Protein AF-S2SR41-F1 (afdb_monomer_lite)

pLDDT: mean 85.61, std 11.29, range [39.5, 97.81]

InterPro domains:
  IPR018721 Protein of unknown function DUF2252 [PF10009] (1-278)
  IPR018721 Protein of unknown function DUF2252 [PTHR39441] (1-255)

Radius of gyration: 21.05 Å; chains: 1; bounding box: 50×49×56 Å

Secondary structure (DSSP, 8-state):
-PPPHHHHHHHTHHHHHHHHHHS---S-EEEE-S---TTT-EEEE-TTS-EEEE---GGG-EEEETHHHHHHHHHHHHHHHHHTT--HHHHHHHHHHHHHHHHHHHHHHTTS-HHHHHT---BHHHHHHHSTT-TT-HHHHHHHHHHTT-SHHHHHHHHEEEETTEEEEPPBTTTEEPPPHHHHHHHHHHHHHHHHHS-HHHHHHHHTEEEEEEEEE--TTTTTTS-EEEEEEEEGGG-EEEEEEE--PPPGGG--TT-----HHHHHHHHHHHHHT-

Organism: NCBI:txid1256206

Structure (mmCIF, N/CA/C/O backbone):
data_AF-S2SR41-F1
#
_entry.id   AF-S2SR41-F1
#
loop_
_atom_site.group_PDB
_atom_site.id
_atom_site.type_symbol
_atom_site.label_atom_id
_atom_site.label_alt_id
_atom_site.label_comp_id
_atom_site.label_asym_id
_atom_site.label_entity_id
_atom_site.label_seq_id
_atom_site.pdbx_PDB_ins_code
_atom_site.Cartn_x
_atom_site.Cartn_y
_atom_site.Cartn_z
_atom_site.occupancy
_atom_site.B_iso_or_equiv
_atom_site.auth_seq_id
_atom_site.auth_comp_id
_atom_site.auth_asym_id
_atom_site.auth_atom_id
_atom_site.pdbx_PDB_model_num
ATOM 1 N N . MET A 1 1 ? 18.519 -14.107 13.696 1.00 39.50 1 MET A N 1
ATOM 2 C CA . MET A 1 1 ? 17.778 -13.036 14.397 1.00 39.50 1 MET A CA 1
ATOM 3 C C . MET A 1 1 ? 16.335 -13.486 14.491 1.00 39.50 1 MET A C 1
ATOM 5 O O . MET A 1 1 ? 15.792 -13.851 13.458 1.00 39.50 1 MET A O 1
ATOM 9 N N . GLY A 1 2 ? 15.752 -13.550 15.690 1.00 53.22 2 GLY A N 1
ATOM 10 C CA . GLY A 1 2 ? 14.314 -13.805 15.828 1.00 53.22 2 GLY A CA 1
ATOM 11 C C . GLY A 1 2 ? 13.527 -12.594 15.328 1.00 53.22 2 GLY A C 1
ATOM 12 O O . GLY A 1 2 ? 13.957 -11.462 15.551 1.00 53.22 2 GLY A O 1
ATOM 13 N N . ALA A 1 3 ? 12.424 -12.819 14.617 1.00 72.31 3 ALA A N 1
ATOM 14 C CA . ALA A 1 3 ? 11.501 -11.746 14.259 1.00 72.31 3 ALA A CA 1
ATOM 15 C C . ALA A 1 3 ? 10.948 -11.101 15.547 1.00 72.31 3 ALA A C 1
ATOM 17 O O . ALA A 1 3 ? 10.658 -11.814 16.507 1.00 72.31 3 ALA A O 1
ATOM 18 N N . SER A 1 4 ? 10.830 -9.767 15.596 1.00 87.62 4 SER A N 1
ATOM 19 C CA . SER A 1 4 ? 10.157 -9.097 16.721 1.00 87.62 4 SER A CA 1
ATOM 20 C C . SER A 1 4 ? 8.676 -9.485 16.759 1.00 87.62 4 SER A C 1
ATOM 22 O O . SER A 1 4 ? 8.126 -9.909 15.744 1.00 87.62 4 SER A O 1
ATOM 24 N N . GLN A 1 5 ? 8.003 -9.302 17.899 1.00 90.06 5 GLN A N 1
ATOM 25 C CA . GLN A 1 5 ? 6.561 -9.570 18.000 1.00 90.06 5 GLN A CA 1
ATOM 26 C C . GLN A 1 5 ? 5.755 -8.777 16.959 1.00 90.06 5 GLN A C 1
ATOM 28 O O . GLN A 1 5 ? 4.869 -9.335 16.321 1.00 90.06 5 GLN A O 1
ATOM 33 N N . ALA A 1 6 ? 6.118 -7.513 16.709 1.00 88.81 6 ALA A N 1
ATOM 34 C CA . ALA A 1 6 ? 5.496 -6.707 15.659 1.00 88.81 6 ALA A CA 1
ATOM 35 C C . ALA A 1 6 ? 5.755 -7.267 14.245 1.00 88.81 6 ALA A C 1
ATOM 37 O O . ALA A 1 6 ? 4.863 -7.245 13.398 1.00 88.81 6 ALA A O 1
ATOM 38 N N . ALA A 1 7 ? 6.956 -7.796 13.980 1.00 87.94 7 ALA A N 1
ATOM 39 C CA . ALA A 1 7 ? 7.262 -8.440 12.703 1.00 87.94 7 ALA A CA 1
ATOM 40 C C . ALA A 1 7 ? 6.500 -9.764 12.529 1.00 87.94 7 ALA A C 1
ATOM 42 O O . ALA A 1 7 ? 6.015 -10.030 11.432 1.00 87.94 7 ALA A O 1
ATOM 43 N N . PHE A 1 8 ? 6.356 -10.555 13.599 1.00 89.56 8 PHE A N 1
ATOM 44 C CA . PHE A 1 8 ? 5.520 -11.757 13.606 1.00 89.56 8 PHE A CA 1
ATOM 45 C C . PHE A 1 8 ? 4.061 -11.399 13.316 1.00 89.56 8 PHE A C 1
ATOM 47 O O . PHE A 1 8 ? 3.519 -11.876 12.331 1.00 89.56 8 PHE A O 1
ATOM 54 N N . PHE A 1 9 ? 3.478 -10.475 14.083 1.00 90.25 9 PHE A N 1
ATOM 55 C CA . PHE A 1 9 ? 2.107 -9.986 13.908 1.00 90.25 9 PHE A CA 1
ATOM 56 C C . PHE A 1 9 ? 1.796 -9.528 12.475 1.00 90.25 9 PHE A C 1
ATOM 58 O O . PHE A 1 9 ? 0.727 -9.814 11.934 1.00 90.25 9 PHE A O 1
ATOM 65 N N . ARG A 1 10 ? 2.740 -8.824 11.841 1.00 86.56 10 ARG A N 1
ATOM 66 C CA . ARG A 1 10 ? 2.594 -8.382 10.452 1.00 86.56 10 ARG A CA 1
ATOM 67 C C . ARG A 1 10 ? 2.706 -9.537 9.455 1.00 86.56 10 ARG A C 1
ATOM 69 O O . ARG A 1 10 ? 1.987 -9.548 8.462 1.00 86.56 10 ARG A O 1
ATOM 76 N N . GLY A 1 11 ? 3.612 -10.479 9.712 1.00 83.50 11 GLY A N 1
ATOM 77 C CA . GLY A 1 11 ? 3.861 -11.635 8.852 1.00 83.50 11 GLY A CA 1
ATOM 78 C C . GLY A 1 11 ? 2.831 -12.761 8.968 1.00 83.50 11 GLY A C 1
ATOM 79 O O . GLY A 1 11 ? 2.859 -13.647 8.127 1.00 83.50 11 GLY A O 1
ATOM 80 N N . THR A 1 12 ? 1.954 -12.737 9.978 1.00 84.50 12 THR A N 1
ATOM 81 C CA . THR A 1 12 ? 0.949 -13.784 10.247 1.00 84.50 12 THR A CA 1
ATOM 82 C C . THR A 1 12 ? -0.462 -13.209 10.408 1.00 84.50 12 THR A C 1
ATOM 84 O O . THR A 1 12 ? -1.195 -13.513 11.353 1.00 84.50 12 THR A O 1
ATOM 87 N N . ALA A 1 13 ? -0.860 -12.316 9.498 1.00 83.19 13 ALA A N 1
ATOM 88 C CA . ALA A 1 13 ? -2.146 -11.616 9.574 1.00 83.19 13 ALA A CA 1
ATOM 89 C C . ALA A 1 13 ? -3.359 -12.557 9.623 1.00 83.19 13 ALA A C 1
ATOM 91 O O . ALA A 1 13 ? -4.339 -12.270 10.309 1.00 83.19 13 ALA A O 1
ATOM 92 N N . GLU A 1 14 ? -3.264 -13.694 8.942 1.00 83.69 14 GLU A N 1
ATOM 93 C CA . GLU A 1 14 ? -4.252 -14.764 8.916 1.00 83.69 14 GLU A CA 1
ATOM 94 C C . GLU A 1 14 ? -4.537 -15.354 10.306 1.00 83.69 14 GLU A C 1
ATOM 96 O O . GLU A 1 14 ? -5.682 -15.704 10.586 1.00 83.69 14 GLU A O 1
ATOM 101 N N . LEU A 1 15 ? -3.546 -15.391 11.209 1.00 87.88 15 LEU A N 1
ATOM 102 C CA . LEU A 1 15 ? -3.747 -15.867 12.583 1.00 87.88 15 LEU A CA 1
ATOM 103 C C . LEU A 1 15 ? -4.653 -14.916 13.364 1.00 87.88 15 LEU A C 1
ATOM 105 O O . LEU A 1 15 ? -5.625 -15.347 13.979 1.00 87.88 15 LEU A O 1
ATOM 109 N N . MET A 1 16 ? -4.388 -13.609 13.282 1.00 88.94 16 MET A N 1
ATOM 110 C CA . MET A 1 16 ? -5.261 -12.625 13.921 1.00 88.94 16 MET A CA 1
ATOM 111 C C . MET A 1 16 ? -6.652 -12.639 13.286 1.00 88.94 16 MET A C 1
ATOM 113 O O . MET A 1 16 ? -7.646 -12.549 13.997 1.00 88.94 16 MET A O 1
ATOM 117 N N . ALA A 1 17 ? -6.745 -12.756 11.959 1.00 87.31 17 ALA A N 1
ATOM 118 C CA . ALA A 1 17 ? -8.036 -12.842 11.290 1.00 87.31 17 ALA A CA 1
ATOM 119 C C . ALA A 1 17 ? -8.851 -14.045 11.791 1.00 87.31 17 ALA A C 1
ATOM 121 O O . ALA A 1 17 ? -10.045 -13.897 12.048 1.00 87.31 17 ALA A O 1
ATOM 122 N N . TYR A 1 18 ? -8.209 -15.200 11.994 1.00 87.81 18 TYR A N 1
ATOM 123 C CA . TYR A 1 18 ? -8.834 -16.371 12.604 1.00 87.81 18 TYR A CA 1
ATOM 124 C C . TYR A 1 18 ? -9.345 -16.074 14.023 1.00 87.81 18 TYR A C 1
ATOM 126 O O . TYR A 1 18 ? -10.519 -16.310 14.310 1.00 87.81 18 TYR A O 1
ATOM 134 N N . ASP A 1 19 ? -8.518 -15.481 14.888 1.00 90.12 19 ASP A N 1
ATOM 135 C CA . ASP A 1 19 ? -8.920 -15.122 16.257 1.00 90.12 19 ASP A CA 1
ATOM 136 C C . ASP A 1 19 ? -10.100 -14.134 16.270 1.00 90.12 19 ASP A C 1
ATOM 138 O O . ASP A 1 19 ? -11.072 -14.292 17.013 1.00 90.12 19 ASP A O 1
ATOM 142 N N . LEU A 1 20 ? -10.055 -13.125 15.398 1.00 90.62 20 LEU A N 1
ATOM 143 C CA . LEU A 1 20 ? -11.101 -12.114 15.258 1.00 90.62 20 LEU A CA 1
ATOM 144 C C . LEU A 1 20 ? -12.417 -12.696 14.733 1.00 90.62 20 LEU A C 1
ATOM 146 O O . LEU A 1 20 ? -13.490 -12.237 15.131 1.00 90.62 20 LEU A O 1
ATOM 150 N N . GLN A 1 21 ? -12.360 -13.712 13.868 1.00 88.56 21 GLN A N 1
ATOM 151 C CA . GLN A 1 21 ? -13.552 -14.409 13.390 1.00 88.56 21 GLN A CA 1
ATOM 152 C C . GLN A 1 21 ? -14.279 -15.151 14.515 1.00 88.56 21 GLN A C 1
ATOM 154 O O . GLN A 1 21 ? -15.511 -15.203 14.476 1.00 88.56 21 GLN A O 1
ATOM 159 N N . GLN A 1 22 ? -13.546 -15.675 15.502 1.00 88.25 22 GLN A N 1
ATOM 160 C CA . GLN A 1 22 ? -14.100 -16.396 16.656 1.00 88.25 22 GLN A CA 1
ATOM 161 C C . GLN A 1 22 ? -14.548 -15.468 17.796 1.00 88.25 22 GLN A C 1
ATOM 163 O O . GLN A 1 22 ? -15.310 -15.881 18.669 1.00 88.25 22 GLN A O 1
ATOM 168 N N . GLY A 1 23 ? -14.079 -14.219 17.804 1.00 87.56 23 GLY A N 1
ATOM 169 C CA . GLY A 1 23 ? -14.433 -13.231 18.816 1.00 87.56 23 GLY A CA 1
ATOM 170 C C . GLY A 1 23 ? -15.833 -12.629 18.654 1.00 87.56 23 GLY A C 1
ATOM 171 O O . GLY A 1 23 ? -16.514 -12.789 17.637 1.00 87.56 23 GLY A O 1
ATOM 172 N N . GLU A 1 24 ? -16.244 -11.865 19.668 1.00 89.00 24 GLU A N 1
ATOM 173 C CA . GLU A 1 24 ? -17.470 -11.067 19.612 1.00 89.00 24 GLU A CA 1
ATOM 174 C C . GLU A 1 24 ? -17.370 -9.959 18.552 1.00 89.00 24 GLU A C 1
ATOM 176 O O . GLU A 1 24 ? -16.353 -9.256 18.430 1.00 89.00 24 GLU A O 1
ATOM 181 N N . LYS A 1 25 ? -18.461 -9.808 17.797 1.00 90.94 25 LYS A N 1
ATOM 182 C CA . LYS A 1 25 ? -18.626 -8.874 16.680 1.00 90.94 25 LYS A CA 1
ATOM 183 C C . LYS A 1 25 ? -19.994 -8.212 16.794 1.00 90.94 25 LYS A C 1
ATOM 185 O O . LYS A 1 25 ? -20.964 -8.874 17.158 1.00 90.94 25 LYS A O 1
ATOM 190 N N . SER A 1 26 ? -20.093 -6.935 16.436 1.00 92.31 26 SER A N 1
ATOM 191 C CA . SER A 1 26 ? -21.376 -6.216 16.418 1.00 92.31 26 SER A CA 1
ATOM 192 C C . SER A 1 26 ? -22.318 -6.662 15.293 1.00 92.31 26 SER A C 1
ATOM 194 O O . SER A 1 26 ? -23.501 -6.331 15.322 1.00 92.31 26 SER A O 1
ATOM 196 N N . GLY A 1 27 ? -21.800 -7.381 14.290 1.00 92.12 27 GLY A N 1
ATOM 197 C CA . GLY A 1 27 ? -22.530 -7.734 13.070 1.00 92.12 27 GLY A CA 1
ATOM 198 C C . GLY A 1 27 ? -22.585 -6.607 12.031 1.00 92.12 27 GLY A C 1
ATOM 199 O O . GLY A 1 27 ? -23.269 -6.749 11.019 1.00 92.12 27 GLY A O 1
ATOM 200 N N . ILE A 1 28 ? -21.877 -5.496 12.261 1.00 93.69 28 ILE A N 1
ATOM 201 C CA . ILE A 1 28 ? -21.776 -4.386 11.312 1.00 93.69 28 ILE A CA 1
ATOM 202 C C . ILE A 1 28 ? -20.635 -4.673 10.335 1.00 93.69 28 ILE A C 1
ATOM 204 O O . ILE A 1 28 ? -19.460 -4.541 10.678 1.00 93.69 28 ILE A O 1
ATOM 208 N N . ASN A 1 29 ? -20.999 -5.028 9.105 1.00 92.81 29 ASN A N 1
ATOM 209 C CA . ASN A 1 29 ? -20.042 -5.256 8.030 1.00 92.81 29 ASN A CA 1
ATOM 210 C C . ASN A 1 29 ? -19.920 -4.016 7.144 1.00 92.81 29 ASN A C 1
ATOM 212 O O . ASN A 1 29 ? -20.929 -3.459 6.707 1.00 92.81 29 ASN A O 1
ATOM 216 N N . LEU A 1 30 ? -18.684 -3.617 6.863 1.00 92.81 30 LEU A N 1
ATOM 217 C CA . LEU A 1 30 ? -18.319 -2.505 5.989 1.00 92.81 30 LEU A CA 1
ATOM 218 C C . LEU A 1 30 ? -17.180 -2.952 5.065 1.00 92.81 30 LEU A C 1
ATOM 220 O O . LEU A 1 30 ? -16.609 -4.024 5.261 1.00 92.81 30 LEU A O 1
ATOM 224 N N . LEU A 1 31 ? -16.847 -2.132 4.069 1.00 92.25 31 LEU A N 1
ATOM 225 C CA . LEU A 1 31 ? -15.567 -2.271 3.381 1.00 92.25 31 LEU A CA 1
ATOM 226 C C . LEU A 1 31 ? -14.456 -1.884 4.362 1.00 92.25 31 LEU A C 1
ATOM 228 O O . LEU A 1 31 ? -14.426 -0.746 4.830 1.00 92.25 31 LEU A O 1
ATOM 232 N N . ILE A 1 32 ? -13.607 -2.850 4.697 1.00 92.69 32 ILE A N 1
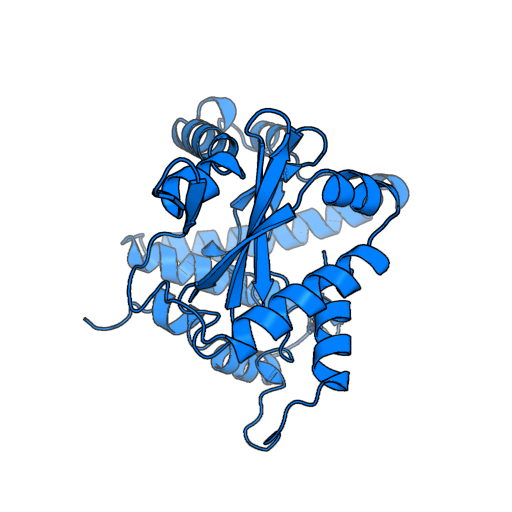ATOM 233 C CA . ILE A 1 32 ? -12.435 -2.685 5.559 1.00 92.69 32 ILE A CA 1
ATOM 234 C C . ILE A 1 32 ? -11.160 -2.770 4.719 1.00 92.69 32 ILE A C 1
ATOM 236 O O . ILE A 1 32 ? -11.184 -3.377 3.649 1.00 92.69 32 ILE A O 1
ATOM 240 N N . ASP A 1 33 ? -10.059 -2.210 5.214 1.00 92.31 33 ASP A N 1
ATOM 241 C CA . ASP A 1 33 ? -8.721 -2.331 4.621 1.00 92.31 33 ASP A CA 1
ATOM 242 C C . ASP A 1 33 ? -8.158 -3.749 4.793 1.00 92.31 33 ASP A C 1
ATOM 244 O O . ASP A 1 33 ? -7.519 -4.281 3.891 1.00 92.31 33 ASP A O 1
ATOM 248 N N . GLY A 1 34 ? -8.437 -4.397 5.927 1.00 89.50 34 GLY A N 1
ATOM 249 C CA . GLY A 1 34 ? -8.014 -5.768 6.208 1.00 89.50 34 GLY A CA 1
ATOM 250 C C . GLY A 1 34 ? -6.565 -5.895 6.691 1.00 89.50 34 GLY A C 1
ATOM 251 O O . GLY A 1 34 ? -6.250 -6.872 7.376 1.00 89.50 34 GLY A O 1
ATOM 252 N N . ASP A 1 35 ? -5.700 -4.905 6.436 1.00 90.50 35 ASP A N 1
ATOM 253 C CA . ASP A 1 35 ? -4.328 -4.832 6.949 1.00 90.50 35 ASP A CA 1
ATOM 254 C C . ASP A 1 35 ? -4.032 -3.512 7.687 1.00 90.50 35 ASP A C 1
ATOM 256 O O . ASP A 1 35 ? -2.895 -3.027 7.717 1.00 90.50 35 ASP A O 1
ATOM 260 N N . ALA A 1 36 ? -5.049 -2.940 8.342 1.00 92.56 36 ALA A N 1
ATOM 261 C CA . ALA A 1 36 ? -4.944 -1.658 9.028 1.00 92.56 36 ALA A CA 1
ATOM 262 C C . ALA A 1 36 ? -4.042 -1.752 10.269 1.00 92.56 36 ALA A C 1
ATOM 264 O O . ALA A 1 36 ? -4.486 -2.015 11.383 1.00 92.56 36 ALA A O 1
ATOM 265 N N . HIS A 1 37 ? -2.744 -1.525 10.091 1.00 91.88 37 HIS A N 1
ATOM 266 C CA . HIS A 1 37 ? -1.753 -1.494 11.162 1.00 91.88 37 HIS A CA 1
ATOM 267 C C . HIS A 1 37 ? -0.916 -0.212 11.093 1.00 91.88 37 HIS A C 1
ATOM 269 O O . HIS A 1 37 ? -0.696 0.333 10.015 1.00 91.88 37 HIS A O 1
ATOM 275 N N . LEU A 1 38 ? -0.351 0.250 12.211 1.00 90.12 38 LEU A N 1
ATOM 276 C CA . LEU A 1 38 ? 0.323 1.552 12.328 1.00 90.12 38 LEU A CA 1
ATOM 277 C C . LEU A 1 38 ? 1.416 1.790 11.267 1.00 90.12 38 LEU A C 1
ATOM 279 O O . LEU A 1 38 ? 1.621 2.916 10.832 1.00 90.12 38 LEU A O 1
ATOM 283 N N . GLN A 1 39 ? 2.110 0.740 10.814 1.00 86.69 39 GLN A N 1
ATOM 284 C CA . GLN A 1 39 ? 3.133 0.844 9.762 1.00 86.69 39 GLN A CA 1
ATOM 285 C C . GLN A 1 39 ? 2.593 0.965 8.319 1.00 86.69 39 GLN A C 1
ATOM 287 O O . GLN A 1 39 ? 3.394 1.241 7.426 1.00 86.69 39 GLN A O 1
ATOM 292 N N . ASN A 1 40 ? 1.290 0.758 8.095 1.00 88.06 40 ASN A N 1
ATOM 293 C CA . ASN A 1 40 ? 0.601 0.963 6.811 1.00 88.06 40 ASN A CA 1
ATOM 294 C C . ASN A 1 40 ? 0.004 2.374 6.717 1.00 88.06 40 ASN A C 1
ATOM 296 O O . ASN A 1 40 ? -0.251 2.861 5.618 1.00 88.06 40 ASN A O 1
ATOM 300 N N . PHE A 1 41 ? -0.127 3.068 7.851 1.00 86.12 41 PHE A N 1
ATOM 301 C CA . PHE A 1 41 ? -0.437 4.489 7.865 1.00 86.12 41 PHE A CA 1
ATOM 302 C C . PHE A 1 41 ? 0.785 5.312 7.465 1.00 86.12 41 PHE A C 1
ATOM 304 O O . PHE A 1 41 ? 1.918 5.073 7.902 1.00 86.12 41 PHE A O 1
ATOM 311 N N . GLY A 1 42 ? 0.559 6.332 6.650 1.00 77.56 42 GLY A N 1
ATOM 312 C CA . GLY A 1 42 ? 1.623 7.219 6.224 1.00 77.56 42 GLY A CA 1
ATOM 313 C C . GLY A 1 42 ? 1.110 8.512 5.629 1.00 77.56 42 GLY A C 1
ATOM 314 O O . GLY A 1 42 ? -0.079 8.800 5.619 1.00 77.56 42 GLY A O 1
ATOM 315 N N . PHE A 1 43 ? 2.063 9.316 5.177 1.00 76.19 43 PHE A N 1
ATOM 316 C CA . PHE A 1 43 ? 1.804 10.624 4.603 1.00 76.19 43 PHE A CA 1
ATOM 317 C C . PHE A 1 43 ? 2.031 10.583 3.094 1.00 76.19 43 PHE A C 1
ATOM 319 O O . PHE A 1 43 ? 3.119 10.184 2.658 1.00 76.19 43 PHE A O 1
ATOM 326 N N . TYR A 1 44 ? 1.051 11.050 2.325 1.00 70.31 44 TYR A N 1
ATOM 327 C CA . TYR A 1 44 ? 1.024 10.954 0.863 1.00 70.31 44 TYR A CA 1
ATOM 328 C C . TYR A 1 44 ? 0.662 12.285 0.231 1.00 70.31 44 TYR A C 1
ATOM 330 O O . TYR A 1 44 ? -0.053 13.081 0.824 1.00 70.31 44 TYR A O 1
ATOM 338 N N . ALA A 1 45 ? 1.177 12.550 -0.965 1.00 66.12 45 ALA A N 1
ATOM 339 C CA . ALA A 1 45 ? 0.748 13.710 -1.731 1.00 66.12 45 ALA A CA 1
ATOM 340 C C . ALA A 1 45 ? -0.489 13.330 -2.554 1.00 66.12 45 ALA A C 1
ATOM 342 O O . ALA A 1 45 ? -0.426 12.381 -3.335 1.00 66.12 45 ALA A O 1
ATOM 343 N N . SER A 1 46 ? -1.581 14.076 -2.403 1.00 67.50 46 SER A N 1
ATOM 344 C CA . SER A 1 46 ? -2.744 13.989 -3.281 1.00 67.50 46 SER A CA 1
ATOM 345 C C . SER A 1 46 ? -2.375 14.431 -4.707 1.00 67.50 46 SER A C 1
ATOM 347 O O . SER A 1 46 ? -1.352 15.107 -4.901 1.00 67.50 46 SER A O 1
ATOM 349 N N . PRO A 1 47 ? -3.196 14.107 -5.722 1.00 59.31 47 PRO A N 1
ATOM 350 C CA . PRO A 1 47 ? -3.030 14.637 -7.079 1.00 59.31 47 PRO A CA 1
ATOM 351 C C . PRO A 1 47 ? -2.959 16.175 -7.129 1.00 59.31 47 PRO A C 1
ATOM 353 O O . PRO A 1 47 ? -2.193 16.743 -7.909 1.00 59.31 47 PRO A O 1
ATOM 356 N N . GLU A 1 48 ? -3.686 16.851 -6.237 1.00 67.00 48 GLU A N 1
ATOM 357 C CA . GLU A 1 48 ? -3.708 18.309 -6.043 1.00 67.00 48 GLU A CA 1
ATOM 358 C C . GLU A 1 48 ? -2.491 18.831 -5.259 1.00 67.00 48 GLU A C 1
ATOM 360 O O . GLU A 1 48 ? -2.351 20.036 -5.058 1.00 67.00 48 GLU A O 1
ATOM 365 N N . ARG A 1 49 ? -1.569 17.937 -4.872 1.00 66.50 49 ARG A N 1
ATOM 366 C CA . ARG A 1 49 ? -0.354 18.186 -4.078 1.00 66.50 49 ARG A CA 1
ATOM 367 C C . ARG A 1 49 ? -0.606 18.556 -2.617 1.00 66.50 49 ARG A C 1
ATOM 369 O O . ARG A 1 49 ? 0.295 19.096 -1.968 1.00 66.50 49 ARG A O 1
ATOM 376 N N . ASN A 1 50 ? -1.769 18.204 -2.076 1.00 71.31 50 ASN A N 1
ATOM 377 C CA . ASN A 1 50 ? -2.024 18.309 -0.642 1.00 71.31 50 ASN A CA 1
ATOM 378 C C . ASN A 1 50 ? -1.398 17.113 0.072 1.00 71.31 50 ASN A C 1
ATOM 380 O O . ASN A 1 50 ? -1.386 16.006 -0.457 1.00 71.31 50 ASN A O 1
ATOM 384 N N . LEU A 1 51 ? -0.838 17.312 1.265 1.00 73.50 51 LEU A N 1
ATOM 385 C CA . LEU A 1 51 ? -0.348 16.185 2.052 1.00 73.50 51 LEU A CA 1
ATOM 386 C C . LEU A 1 51 ? -1.530 15.565 2.802 1.00 73.50 51 LEU A C 1
ATOM 388 O O . LEU A 1 51 ? -2.187 16.263 3.568 1.00 73.50 51 LEU A O 1
ATOM 392 N N . LEU A 1 52 ? -1.775 14.279 2.590 1.00 76.44 52 LEU A N 1
ATOM 393 C CA . LEU A 1 52 ? -2.797 13.461 3.238 1.00 76.44 52 LEU A CA 1
ATOM 394 C C . LEU A 1 52 ? -2.136 12.512 4.239 1.00 76.44 52 LEU A C 1
ATOM 396 O O . LEU A 1 52 ? -0.984 12.119 4.039 1.00 76.44 52 LEU A O 1
ATOM 400 N N . PHE A 1 53 ? -2.843 12.156 5.309 1.00 80.06 53 PHE A N 1
ATOM 401 C CA . PHE A 1 53 ? -2.467 11.050 6.190 1.00 80.06 53 PHE A CA 1
ATOM 402 C C . PHE A 1 53 ? -3.494 9.936 6.040 1.00 80.06 53 PHE A C 1
ATOM 404 O O . PHE A 1 53 ? -4.660 10.143 6.371 1.00 80.06 53 PHE A O 1
ATOM 411 N N . ASP A 1 54 ? -3.064 8.786 5.528 1.00 77.81 54 ASP A N 1
ATOM 412 C CA . ASP A 1 54 ? -3.992 7.714 5.176 1.00 77.81 54 ASP A CA 1
ATOM 413 C C . ASP A 1 54 ? -3.359 6.316 5.243 1.00 77.81 54 ASP A C 1
ATOM 415 O O . ASP A 1 54 ? -2.164 6.162 5.532 1.00 77.81 54 ASP A O 1
ATOM 419 N N . LEU A 1 55 ? -4.183 5.302 4.996 1.00 83.81 55 LEU A N 1
ATOM 420 C CA . LEU A 1 55 ? -3.795 3.952 4.608 1.00 83.81 55 LEU A CA 1
ATOM 421 C C . LEU A 1 55 ? -3.392 3.913 3.134 1.00 83.81 55 LEU A C 1
ATOM 423 O O . LEU A 1 55 ? -3.633 4.841 2.368 1.00 83.81 55 LEU A O 1
ATOM 427 N N . ASN A 1 56 ? -2.696 2.846 2.753 1.00 74.38 56 ASN A N 1
ATOM 428 C CA . ASN A 1 56 ? -1.940 2.835 1.507 1.00 74.38 56 ASN A CA 1
ATOM 429 C C . ASN A 1 56 ? -1.882 1.483 0.801 1.00 74.38 56 ASN A C 1
ATOM 431 O O . ASN A 1 56 ? -1.292 1.393 -0.276 1.00 74.38 56 ASN A O 1
ATOM 435 N N . ASP A 1 57 ? -2.387 0.431 1.440 1.00 82.56 57 ASP A N 1
ATOM 436 C CA . ASP A 1 57 ? -2.204 -0.942 0.993 1.00 82.56 57 ASP A CA 1
ATOM 437 C C . ASP A 1 57 ? -3.512 -1.716 1.133 1.00 82.56 57 ASP A C 1
ATOM 439 O O . ASP A 1 57 ? -3.758 -2.392 2.123 1.00 82.56 57 ASP A O 1
ATOM 443 N N . PHE A 1 58 ? -4.350 -1.598 0.107 1.00 87.38 58 PHE A N 1
ATOM 444 C CA . PHE A 1 58 ? -5.688 -2.189 0.065 1.00 87.38 58 PHE A CA 1
ATOM 445 C C . PHE A 1 58 ? -5.685 -3.621 -0.491 1.00 87.38 58 PHE A C 1
ATOM 447 O O . PHE A 1 58 ? -6.730 -4.137 -0.897 1.00 87.38 58 PHE A O 1
ATOM 454 N N . ASP A 1 59 ? -4.519 -4.278 -0.527 1.00 86.69 59 ASP A N 1
ATOM 455 C CA . ASP A 1 59 ? -4.367 -5.648 -1.028 1.00 86.69 59 ASP A CA 1
ATOM 456 C C . ASP A 1 59 ? -5.304 -6.619 -0.265 1.00 86.69 59 ASP A C 1
ATOM 458 O O . ASP A 1 59 ? -5.851 -7.546 -0.862 1.00 86.69 59 ASP A O 1
ATOM 462 N N . GLU A 1 60 ? -5.618 -6.341 1.008 1.00 88.06 60 GLU A N 1
ATOM 463 C CA . GLU A 1 60 ? -6.494 -7.149 1.879 1.00 88.06 60 GLU A CA 1
ATOM 464 C C . GLU A 1 60 ? -7.950 -6.656 1.985 1.00 88.06 60 GLU A C 1
ATOM 466 O O . GLU A 1 60 ? -8.756 -7.255 2.707 1.00 88.06 60 GLU A O 1
ATOM 471 N N . ALA A 1 61 ? -8.305 -5.587 1.263 1.00 91.56 61 ALA A N 1
ATOM 472 C CA . ALA A 1 61 ? -9.574 -4.895 1.460 1.00 91.56 61 ALA A CA 1
ATOM 473 C C . ALA A 1 61 ? -10.793 -5.765 1.133 1.00 91.56 61 ALA A C 1
ATOM 475 O O . ALA A 1 61 ? -10.884 -6.350 0.058 1.00 91.56 61 ALA A O 1
ATOM 476 N N . GLN A 1 62 ? -11.771 -5.855 2.026 1.00 90.44 62 GLN A N 1
ATOM 477 C CA . GLN A 1 62 ? -12.911 -6.763 1.857 1.00 90.44 62 GLN A CA 1
ATOM 478 C C . GLN A 1 62 ? -14.123 -6.312 2.669 1.00 90.44 62 GLN A C 1
ATOM 480 O O . GLN A 1 62 ? -14.009 -5.476 3.562 1.00 90.44 62 GLN A O 1
ATOM 485 N N . ILE A 1 63 ? -15.297 -6.881 2.386 1.00 91.19 63 ILE A N 1
ATOM 486 C CA . ILE A 1 63 ? -16.469 -6.677 3.242 1.00 91.19 63 ILE A CA 1
ATOM 487 C C . ILE A 1 63 ? -16.330 -7.555 4.484 1.00 91.19 63 ILE A C 1
ATOM 489 O O . ILE A 1 63 ? -16.409 -8.778 4.393 1.00 91.19 63 ILE A O 1
ATOM 493 N N . ASN A 1 64 ? -16.143 -6.938 5.649 1.00 91.81 64 ASN A N 1
ATOM 494 C CA . ASN A 1 64 ? -16.035 -7.650 6.921 1.00 91.81 64 ASN A CA 1
ATOM 495 C C . ASN A 1 64 ? -16.412 -6.736 8.102 1.00 91.81 64 ASN A C 1
ATOM 497 O O . ASN A 1 64 ? -16.774 -5.573 7.920 1.00 91.81 64 ASN A O 1
ATOM 501 N N . SER A 1 65 ? -16.344 -7.271 9.318 1.00 93.69 65 SER A N 1
ATOM 502 C CA . SER A 1 65 ? -16.583 -6.540 10.562 1.00 93.69 65 SER A CA 1
ATOM 503 C C . SER A 1 65 ? -15.592 -5.380 10.675 1.00 93.69 65 SER A C 1
ATOM 505 O O . SER A 1 65 ? -14.380 -5.602 10.681 1.00 93.69 65 SER A O 1
ATOM 507 N N . PHE A 1 66 ? -16.087 -4.149 10.811 1.00 93.44 66 PHE A N 1
ATOM 508 C CA . PHE A 1 66 ? -15.234 -2.955 10.914 1.00 93.44 66 PHE A CA 1
ATOM 509 C C . PHE A 1 66 ? -14.260 -3.017 12.106 1.00 93.44 66 PHE A C 1
ATOM 511 O O . PHE A 1 66 ? -13.193 -2.405 12.096 1.00 93.44 66 PHE A O 1
ATOM 518 N N . GLU A 1 67 ? -14.607 -3.789 13.142 1.00 94.12 67 GLU A N 1
ATOM 519 C CA . GLU A 1 67 ? -13.772 -4.006 14.317 1.00 94.12 67 GLU A CA 1
ATOM 520 C C . GLU A 1 67 ? -12.452 -4.708 13.992 1.00 94.12 67 GLU A C 1
ATOM 522 O O . GLU A 1 67 ? -11.544 -4.650 14.819 1.00 94.12 67 GLU A O 1
ATOM 527 N N . PHE A 1 68 ? -12.328 -5.373 12.836 1.00 93.94 68 PHE A N 1
ATOM 528 C CA . PHE A 1 68 ? -11.088 -6.037 12.434 1.00 93.94 68 PHE A CA 1
ATOM 529 C C . PHE A 1 68 ? -9.972 -5.016 12.238 1.00 93.94 68 PHE A C 1
ATOM 531 O O . PHE A 1 68 ? -8.931 -5.145 12.881 1.00 93.94 68 PHE A O 1
ATOM 538 N N . ASP A 1 69 ? -10.217 -3.965 11.454 1.00 94.19 69 ASP A N 1
ATOM 539 C CA . ASP A 1 69 ? -9.237 -2.900 11.225 1.00 94.19 69 ASP A CA 1
ATOM 540 C C . ASP A 1 69 ? -8.873 -2.181 12.522 1.00 94.19 69 ASP A C 1
ATOM 542 O O . ASP A 1 69 ? -7.700 -1.952 12.805 1.00 94.19 69 ASP A O 1
ATOM 546 N N . ILE A 1 70 ? -9.868 -1.875 13.361 1.00 94.75 70 ILE A N 1
ATOM 547 C CA . ILE A 1 70 ? -9.620 -1.191 14.636 1.00 94.75 70 ILE A CA 1
ATOM 548 C C . ILE A 1 70 ? -8.764 -2.067 15.547 1.00 94.75 70 ILE A C 1
ATOM 550 O O . ILE A 1 70 ? -7.744 -1.610 16.054 1.00 94.75 70 ILE A O 1
ATOM 554 N N . LYS A 1 71 ? -9.154 -3.327 15.769 1.00 95.12 71 LYS A N 1
ATOM 555 C CA . LYS A 1 71 ? -8.404 -4.232 16.649 1.00 95.12 71 LYS A CA 1
ATOM 556 C C . LYS A 1 71 ? -6.994 -4.450 16.104 1.00 95.12 71 LYS A C 1
ATOM 558 O O . LYS A 1 71 ? -6.045 -4.396 16.880 1.00 95.12 71 LYS A O 1
ATOM 563 N N . ARG A 1 72 ? -6.838 -4.614 14.787 1.00 94.31 72 ARG A N 1
ATOM 564 C CA . ARG A 1 72 ? -5.533 -4.754 14.129 1.00 94.31 72 ARG A CA 1
ATOM 565 C C . ARG A 1 72 ? -4.652 -3.521 14.330 1.00 94.31 72 ARG A C 1
ATOM 567 O O . ARG A 1 72 ? -3.490 -3.664 14.725 1.00 94.31 72 ARG A O 1
ATOM 574 N N . LEU A 1 73 ? -5.209 -2.323 14.170 1.00 95.19 73 LEU A N 1
ATOM 575 C CA . LEU A 1 73 ? -4.499 -1.068 14.398 1.00 95.19 73 LEU A CA 1
ATOM 576 C C . LEU A 1 73 ? -4.041 -0.968 15.851 1.00 95.19 73 LEU A C 1
ATOM 578 O O . LEU A 1 73 ? -2.851 -0.796 16.111 1.00 95.19 73 LEU A O 1
ATOM 582 N N . LEU A 1 74 ? -4.961 -1.149 16.793 1.00 96.44 74 LEU A N 1
ATOM 583 C CA . LEU A 1 74 ? -4.697 -1.056 18.226 1.00 96.44 74 LEU A CA 1
ATOM 584 C C . LEU A 1 74 ? -3.653 -2.074 18.703 1.00 96.44 74 LEU A C 1
ATOM 586 O O . LEU A 1 74 ? -2.725 -1.713 19.428 1.00 96.44 74 LEU A O 1
ATOM 590 N N . THR A 1 75 ? -3.736 -3.327 18.245 1.00 95.88 75 THR A N 1
ATOM 591 C CA . THR A 1 75 ? -2.713 -4.341 18.536 1.00 95.88 75 THR A CA 1
ATOM 592 C C . THR A 1 75 ? -1.353 -3.919 17.985 1.00 95.88 75 THR A C 1
ATOM 594 O O . THR A 1 75 ? -0.345 -4.037 18.680 1.00 95.88 75 THR A O 1
ATOM 597 N N . SER A 1 76 ? -1.298 -3.366 16.771 1.00 95.31 76 SER A N 1
ATOM 598 C CA . SER A 1 76 ? -0.033 -2.907 16.192 1.00 95.31 76 SER A CA 1
ATOM 599 C C . SER A 1 76 ? 0.583 -1.724 16.950 1.00 95.31 76 SER A C 1
ATOM 601 O O . SER A 1 76 ? 1.802 -1.693 17.118 1.00 95.31 76 SER A O 1
ATOM 603 N N . VAL A 1 77 ? -0.236 -0.786 17.448 1.00 95.44 77 VAL A N 1
ATOM 604 C CA . VAL A 1 77 ? 0.209 0.334 18.295 1.00 95.44 77 VAL A CA 1
ATOM 605 C C . VAL A 1 77 ? 0.858 -0.208 19.562 1.00 95.44 77 VAL A C 1
ATOM 607 O O . VAL A 1 77 ? 1.977 0.188 19.890 1.00 95.44 77 VAL A O 1
ATOM 610 N N . TYR A 1 78 ? 0.200 -1.164 20.222 1.00 97.00 78 TYR A N 1
ATOM 611 C CA . TYR A 1 78 ? 0.720 -1.794 21.430 1.00 97.00 78 TYR A CA 1
ATOM 612 C C . TYR A 1 78 ? 2.060 -2.494 21.179 1.00 97.00 78 TYR A C 1
ATOM 614 O O . TYR A 1 78 ? 3.049 -2.189 21.839 1.00 97.00 78 TYR A O 1
ATOM 622 N N . LEU A 1 79 ? 2.124 -3.382 20.179 1.00 95.62 79 LEU A N 1
ATOM 623 C CA . LEU A 1 79 ? 3.325 -4.172 19.881 1.00 95.62 79 LEU A CA 1
ATOM 624 C C . LEU A 1 79 ? 4.516 -3.306 19.458 1.00 95.62 79 LEU A C 1
ATOM 626 O O . LEU A 1 79 ? 5.659 -3.591 19.812 1.00 95.62 79 LEU A O 1
ATOM 630 N N . LEU A 1 80 ? 4.271 -2.251 18.679 1.00 94.25 80 LEU A N 1
ATOM 631 C CA . LEU A 1 80 ? 5.330 -1.330 18.271 1.00 94.25 80 LEU A CA 1
ATOM 632 C C . LEU A 1 80 ? 5.782 -0.449 19.432 1.00 94.25 80 LEU A C 1
ATOM 634 O O . LEU A 1 80 ? 6.976 -0.179 19.542 1.00 94.25 80 LEU A O 1
ATOM 638 N N . GLY A 1 81 ? 4.857 -0.021 20.290 1.00 94.44 81 GLY A N 1
ATOM 639 C CA . GLY A 1 81 ? 5.171 0.716 21.507 1.00 94.44 81 GLY A CA 1
ATOM 640 C C . GLY A 1 81 ? 6.016 -0.111 22.477 1.00 94.44 81 GLY A C 1
ATOM 641 O O . GLY A 1 81 ? 7.073 0.341 22.917 1.00 94.44 81 GLY A O 1
ATOM 642 N N . ASP A 1 82 ? 5.619 -1.355 22.729 1.00 94.44 82 ASP A N 1
ATOM 643 C CA . ASP A 1 82 ? 6.380 -2.296 23.554 1.00 94.44 82 ASP A CA 1
ATOM 644 C C . ASP A 1 82 ? 7.785 -2.533 22.977 1.00 94.44 82 ASP A C 1
ATOM 646 O O . ASP A 1 82 ? 8.788 -2.405 23.679 1.00 94.44 82 ASP A O 1
ATOM 650 N N . GLN A 1 83 ? 7.897 -2.711 21.653 1.00 93.94 83 GLN A N 1
ATOM 651 C CA . GLN A 1 83 ? 9.191 -2.839 20.974 1.00 93.94 83 GLN A CA 1
ATOM 652 C C . GLN A 1 83 ? 10.101 -1.602 21.151 1.00 93.94 83 GLN A C 1
ATOM 654 O O . GLN A 1 83 ? 11.325 -1.731 21.075 1.00 93.94 83 GLN A O 1
ATOM 659 N N . GLN A 1 84 ? 9.540 -0.405 21.361 1.00 92.62 84 GLN A N 1
ATOM 660 C CA . GLN A 1 84 ? 10.307 0.811 21.670 1.00 92.62 84 GLN A CA 1
ATOM 661 C C . GLN A 1 84 ? 10.595 0.991 23.173 1.00 92.62 84 GLN A C 1
ATOM 663 O O . GLN A 1 84 ? 11.277 1.947 23.542 1.00 92.62 84 GLN A O 1
ATOM 668 N N . GLY A 1 85 ? 10.114 0.091 24.036 1.00 94.19 85 GLY A N 1
ATOM 669 C CA . GLY A 1 85 ? 10.331 0.130 25.483 1.00 94.19 85 GLY A CA 1
ATOM 670 C C . GLY A 1 85 ? 9.421 1.106 26.232 1.00 94.19 85 GLY A C 1
ATOM 671 O O . GLY A 1 85 ? 9.812 1.613 27.285 1.00 94.19 85 GLY A O 1
ATOM 672 N N . PHE A 1 86 ? 8.238 1.418 25.693 1.00 95.50 86 PHE A N 1
ATOM 673 C CA . PHE A 1 86 ? 7.241 2.206 26.423 1.00 95.50 86 PHE A CA 1
ATOM 674 C C . PHE A 1 86 ? 6.637 1.406 27.590 1.00 95.50 86 PHE A C 1
ATOM 676 O O . PHE A 1 86 ? 6.511 0.188 27.527 1.00 95.50 86 PHE A O 1
ATOM 683 N N . ASP A 1 87 ? 6.259 2.107 28.662 1.00 96.81 87 ASP A N 1
ATOM 684 C CA . ASP A 1 87 ? 5.628 1.496 29.839 1.00 96.81 87 ASP A CA 1
ATOM 685 C C . ASP A 1 87 ? 4.266 0.877 29.491 1.00 96.81 87 ASP A C 1
ATOM 687 O O . ASP A 1 87 ? 3.435 1.524 28.850 1.00 96.81 87 ASP A O 1
ATOM 691 N N . ALA A 1 88 ? 4.023 -0.348 29.961 1.00 96.00 88 ALA A N 1
ATOM 692 C CA . ALA A 1 88 ? 2.818 -1.110 29.638 1.00 96.00 88 ALA A CA 1
ATOM 693 C C . ALA A 1 88 ? 1.520 -0.396 30.055 1.00 96.00 88 ALA A C 1
ATOM 695 O O . ALA A 1 88 ? 0.570 -0.381 29.278 1.00 96.00 88 ALA A O 1
ATOM 696 N N . ASN A 1 89 ? 1.488 0.277 31.215 1.00 97.00 89 ASN A N 1
ATOM 697 C CA . ASN A 1 89 ? 0.280 0.991 31.650 1.00 97.00 89 ASN A CA 1
ATOM 698 C C . ASN A 1 89 ? -0.023 2.178 30.729 1.00 97.00 89 ASN A C 1
ATOM 700 O O . ASN A 1 89 ? -1.183 2.470 30.444 1.00 97.00 89 ASN A O 1
ATOM 704 N N . LYS A 1 90 ? 1.021 2.855 30.232 1.00 96.44 90 LYS A N 1
ATOM 705 C CA . LYS A 1 90 ? 0.860 3.936 29.249 1.00 96.44 90 LYS A CA 1
ATOM 706 C C . LYS A 1 90 ? 0.384 3.412 27.898 1.00 96.44 90 LYS A C 1
ATOM 708 O O . LYS A 1 90 ? -0.371 4.103 27.222 1.00 96.44 90 LYS A O 1
ATOM 713 N N . LEU A 1 91 ? 0.821 2.219 27.496 1.00 97.19 91 LEU A N 1
ATOM 714 C CA . LEU A 1 91 ? 0.337 1.576 26.273 1.00 97.19 91 LEU A CA 1
ATOM 715 C C . LEU A 1 91 ? -1.131 1.160 26.405 1.00 97.19 91 LEU A C 1
ATOM 717 O O . LEU A 1 91 ? -1.903 1.411 25.483 1.00 97.19 91 LEU A O 1
ATOM 721 N N . ASP A 1 92 ? -1.541 0.614 27.551 1.00 96.75 92 ASP A N 1
ATOM 722 C CA . ASP A 1 92 ? -2.948 0.301 27.827 1.00 96.75 92 ASP A CA 1
ATOM 723 C C . ASP A 1 92 ? -3.827 1.560 27.759 1.00 96.75 92 ASP A C 1
ATOM 725 O O . ASP A 1 92 ? -4.875 1.564 27.106 1.00 96.75 92 ASP A O 1
ATOM 729 N N . GLU A 1 93 ? -3.384 2.656 28.386 1.00 97.19 93 GLU A N 1
ATOM 730 C CA . GLU A 1 93 ? -4.072 3.951 28.335 1.00 97.19 93 GLU A CA 1
ATOM 731 C C . GLU A 1 93 ? -4.162 4.495 26.900 1.00 97.19 93 GLU A C 1
ATOM 733 O O . GLU A 1 93 ? -5.221 4.977 26.481 1.00 97.19 93 GLU A O 1
ATOM 738 N N . LEU A 1 94 ? -3.077 4.388 26.127 1.00 95.62 94 LEU A N 1
ATOM 739 C CA . LEU A 1 94 ? -3.026 4.832 24.736 1.00 95.62 94 LEU A CA 1
ATOM 740 C C . LEU A 1 94 ? -4.026 4.064 23.869 1.00 95.62 94 LEU A C 1
ATOM 742 O O . LEU A 1 94 ? -4.847 4.675 23.192 1.00 95.62 94 LEU A O 1
ATOM 746 N N . VAL A 1 95 ? -4.023 2.733 23.941 1.00 96.94 95 VAL A N 1
ATOM 747 C CA . VAL A 1 95 ? -4.907 1.886 23.130 1.00 96.94 95 VAL A CA 1
ATOM 748 C C . VAL A 1 95 ? -6.387 2.129 23.462 1.00 96.94 95 VAL A C 1
ATOM 750 O O . VAL A 1 95 ? -7.233 2.188 22.564 1.00 96.94 95 VAL A O 1
ATOM 753 N N . GLN A 1 96 ? -6.723 2.338 24.739 1.00 96.56 96 GLN A N 1
ATOM 754 C CA . GLN A 1 96 ? -8.079 2.729 25.145 1.00 96.56 96 GLN A CA 1
ATOM 755 C C . GLN A 1 96 ? -8.456 4.128 24.641 1.00 96.56 96 GLN A C 1
ATOM 757 O O . GLN A 1 96 ? -9.603 4.365 24.239 1.00 96.56 96 GLN A O 1
ATOM 762 N N . THR A 1 97 ? -7.501 5.058 24.653 1.00 95.75 97 THR A N 1
ATOM 763 C CA . THR A 1 97 ? -7.685 6.418 24.143 1.00 95.75 97 THR A CA 1
ATOM 764 C C . THR A 1 97 ? -7.946 6.408 22.641 1.00 95.75 97 THR A C 1
ATOM 766 O O . THR A 1 97 ? -8.937 6.999 22.210 1.00 95.75 97 THR A O 1
ATOM 769 N N . ASP A 1 98 ? -7.156 5.668 21.866 1.00 93.62 98 ASP A N 1
ATOM 770 C CA . ASP A 1 98 ? -7.308 5.516 20.416 1.00 93.62 98 ASP A CA 1
ATOM 771 C C . ASP A 1 98 ? -8.690 4.945 20.054 1.00 93.62 98 ASP A C 1
ATOM 773 O O . ASP A 1 98 ? -9.419 5.516 19.235 1.00 93.62 98 ASP A O 1
ATOM 777 N N . ALA A 1 99 ? -9.127 3.884 20.744 1.00 95.31 99 ALA A N 1
ATOM 778 C CA . ALA A 1 99 ? -10.468 3.320 20.572 1.00 95.31 99 ALA A CA 1
ATOM 779 C C . ALA A 1 99 ? -11.580 4.336 20.908 1.00 95.31 99 ALA A C 1
ATOM 781 O O . ALA A 1 99 ? -12.610 4.428 20.227 1.00 95.31 99 ALA A O 1
ATOM 782 N N . SER A 1 100 ? -11.385 5.124 21.969 1.00 95.56 100 SER A N 1
ATOM 783 C CA . SER A 1 100 ? -12.326 6.164 22.391 1.00 95.56 100 SER A CA 1
ATOM 784 C C . SER A 1 100 ? -12.410 7.302 21.374 1.00 95.56 100 SER A C 1
ATOM 786 O O . SER A 1 100 ? -13.516 7.785 21.115 1.00 95.56 100 SER A O 1
ATOM 788 N N . ILE A 1 101 ? -11.280 7.702 20.780 1.00 92.62 101 ILE A N 1
ATOM 789 C CA . ILE A 1 101 ? -11.210 8.700 19.707 1.00 92.62 101 ILE A CA 1
ATOM 790 C C . ILE A 1 101 ? -11.990 8.201 18.498 1.00 92.62 101 ILE A C 1
ATOM 792 O O . ILE A 1 101 ? -12.908 8.896 18.076 1.00 92.62 101 ILE A O 1
ATOM 796 N N . TYR A 1 102 ? -11.731 6.980 18.017 1.00 92.50 102 TYR A N 1
ATOM 797 C CA . TYR A 1 102 ? -12.472 6.404 16.890 1.00 92.50 102 TYR A CA 1
ATOM 798 C C . TYR A 1 102 ? -13.992 6.473 17.113 1.00 92.50 102 TYR A C 1
ATOM 800 O O . TYR A 1 102 ? -14.743 7.001 16.291 1.00 92.50 102 TYR A O 1
ATOM 808 N N . ARG A 1 103 ? -14.457 6.020 18.285 1.00 94.38 103 ARG A N 1
ATOM 809 C CA . ARG A 1 103 ? -15.883 6.042 18.646 1.00 94.38 103 ARG A CA 1
ATOM 810 C C . ARG A 1 103 ? -16.460 7.462 18.708 1.00 94.38 103 ARG A C 1
ATOM 812 O O . ARG A 1 103 ? -17.608 7.668 18.309 1.00 94.38 103 ARG A O 1
ATOM 819 N N . LYS A 1 104 ? -15.721 8.423 19.271 1.00 94.06 104 LYS A N 1
ATOM 820 C CA . LYS A 1 104 ? -16.153 9.829 19.367 1.00 94.06 104 LYS A CA 1
ATOM 821 C C . LYS A 1 104 ? -16.234 10.461 17.980 1.00 94.06 104 LYS A C 1
ATOM 823 O O . LYS A 1 104 ? -17.283 11.000 17.648 1.00 94.06 104 LYS A O 1
ATOM 828 N N . THR A 1 105 ? -15.198 10.289 17.163 1.00 90.56 105 THR A N 1
ATOM 829 C CA . THR A 1 105 ? -15.156 10.765 15.778 1.00 90.56 105 THR A CA 1
ATOM 830 C C . THR A 1 105 ? -16.334 10.223 14.985 1.00 90.56 105 THR A C 1
ATOM 832 O O . THR A 1 105 ? -17.059 11.001 14.376 1.00 90.56 105 THR A O 1
ATOM 835 N N . LEU A 1 106 ? -16.614 8.918 15.067 1.00 91.00 106 LEU A N 1
ATOM 836 C CA . LEU A 1 106 ? -17.768 8.329 14.389 1.00 91.00 106 LEU A CA 1
ATOM 837 C C . LEU A 1 106 ? -19.083 8.989 14.832 1.00 91.00 106 LEU A C 1
ATOM 839 O O . LEU A 1 106 ? -19.890 9.396 14.000 1.00 91.00 106 LEU A O 1
ATOM 843 N N . ARG A 1 107 ? -19.285 9.161 16.145 1.00 93.81 107 ARG A N 1
ATOM 844 C CA . ARG A 1 107 ? -20.471 9.837 16.696 1.00 93.81 107 ARG A CA 1
ATOM 845 C C . ARG A 1 107 ? -20.608 11.279 16.207 1.00 93.81 107 ARG A C 1
ATOM 847 O O . ARG A 1 107 ? -21.729 11.732 15.991 1.00 93.81 107 ARG A O 1
ATOM 854 N N . ASP A 1 108 ? -19.503 11.998 16.068 1.00 91.00 108 ASP A N 1
ATOM 855 C CA . ASP A 1 108 ? -19.508 13.376 15.585 1.00 91.00 108 ASP A CA 1
ATOM 856 C C . ASP A 1 108 ? -19.768 13.443 14.074 1.00 91.00 108 ASP A C 1
ATOM 858 O O . ASP A 1 108 ? -20.569 14.269 13.642 1.00 91.00 108 ASP A O 1
ATOM 862 N N . LEU A 1 109 ? -19.235 12.504 13.285 1.00 90.00 109 LEU A N 1
ATOM 863 C CA . LEU A 1 109 ? -19.535 12.372 11.854 1.00 90.00 109 LEU A CA 1
ATOM 864 C C . LEU A 1 109 ? -21.027 12.120 11.587 1.00 90.00 109 LEU A C 1
ATOM 866 O O . LEU A 1 109 ? -21.577 12.627 10.608 1.00 90.00 109 LEU A O 1
ATOM 870 N N . PHE A 1 110 ? -21.729 11.411 12.475 1.00 91.94 110 PHE A N 1
ATOM 871 C CA . PHE A 1 110 ? -23.186 11.239 12.372 1.00 91.94 110 PHE A CA 1
ATOM 872 C C . PHE A 1 110 ? -23.986 12.543 12.544 1.00 91.94 110 PHE A C 1
ATOM 874 O O . PHE A 1 110 ? -25.163 12.575 12.190 1.00 91.94 110 PHE A O 1
ATOM 881 N N . LYS A 1 111 ? -23.370 13.622 13.043 1.00 94.56 111 LYS A N 1
ATOM 882 C CA . LYS A 1 111 ? -23.989 14.957 13.149 1.00 94.56 111 LYS A CA 1
ATOM 883 C C . LYS A 1 111 ? -23.752 15.826 11.909 1.00 94.56 111 LYS A C 1
ATOM 885 O O . LYS A 1 111 ? -24.353 16.890 11.795 1.00 94.56 111 LYS A O 1
ATOM 890 N N . VAL A 1 112 ? -22.871 15.396 11.007 1.00 92.50 112 VAL A N 1
ATOM 891 C CA . VAL A 1 112 ? -22.479 16.113 9.786 1.00 92.50 112 VAL A CA 1
ATOM 892 C C . VAL A 1 112 ? -23.384 15.695 8.616 1.00 92.50 112 VAL A C 1
ATOM 894 O O . VAL A 1 112 ? -23.906 14.578 8.591 1.00 92.50 112 VAL A O 1
ATOM 897 N N . GLY A 1 113 ? -23.614 16.577 7.641 1.00 93.69 113 GLY A N 1
ATOM 898 C CA . GLY A 1 113 ? -24.369 16.242 6.430 1.00 93.69 113 GLY A CA 1
ATOM 899 C C . GLY A 1 113 ? -23.667 15.165 5.592 1.00 93.69 113 GLY A C 1
ATOM 900 O O . GLY A 1 113 ? -22.446 15.042 5.617 1.00 93.69 113 GLY A O 1
ATOM 901 N N . ALA A 1 114 ? -24.422 14.369 4.827 1.00 90.94 114 ALA A N 1
ATOM 902 C CA . ALA A 1 114 ? -23.833 13.303 4.004 1.00 90.94 114 ALA A CA 1
ATOM 903 C C . ALA A 1 114 ? -22.844 13.836 2.953 1.00 90.94 114 ALA A C 1
ATOM 905 O O . ALA A 1 114 ? -21.813 13.213 2.722 1.00 90.94 114 ALA A O 1
ATOM 906 N N . LEU A 1 115 ? -23.144 14.997 2.362 1.00 90.25 115 LEU A N 1
ATOM 907 C CA . LEU A 1 115 ? -22.279 15.642 1.376 1.00 90.25 115 LEU A CA 1
ATOM 908 C C . LEU A 1 115 ? -20.984 16.161 2.012 1.00 90.25 115 LEU A C 1
ATOM 910 O O . LEU A 1 115 ? -19.905 15.933 1.478 1.00 90.25 115 LEU A O 1
ATOM 914 N N . ASP A 1 116 ? -21.088 16.788 3.183 1.00 88.44 116 ASP A N 1
ATOM 915 C CA . ASP A 1 116 ? -19.925 17.294 3.914 1.00 88.44 116 ASP A CA 1
ATOM 916 C C . ASP A 1 116 ? -19.019 16.148 4.379 1.00 88.44 116 ASP A C 1
ATOM 918 O O . ASP A 1 116 ? -17.802 16.254 4.278 1.00 88.44 116 ASP A O 1
ATOM 922 N N . ARG A 1 117 ? -19.598 15.014 4.809 1.00 86.62 117 ARG A N 1
ATOM 923 C CA . ARG A 1 117 ? -18.826 13.793 5.094 1.00 86.62 117 ARG A CA 1
ATOM 924 C C . ARG A 1 117 ? -18.106 13.258 3.859 1.00 86.62 117 ARG A C 1
ATOM 926 O O . ARG A 1 117 ? -16.982 12.797 3.982 1.00 86.62 117 ARG A O 1
ATOM 933 N N . PHE A 1 118 ? -18.754 13.289 2.693 1.00 82.62 118 PHE A N 1
ATOM 934 C CA . PHE A 1 118 ? -18.176 12.773 1.450 1.00 82.62 118 PHE A CA 1
ATOM 935 C C . PHE A 1 118 ? -16.963 13.591 0.985 1.00 82.62 118 PHE A C 1
ATOM 937 O O . PHE A 1 118 ? -16.007 13.025 0.470 1.00 82.62 118 PHE A O 1
ATOM 944 N N . TYR A 1 119 ? -16.982 14.910 1.191 1.00 78.94 119 TYR A N 1
ATOM 945 C CA . TYR A 1 119 ? -15.867 15.797 0.839 1.00 78.94 119 TYR A CA 1
ATOM 946 C C . TYR A 1 119 ? -14.856 16.017 1.968 1.00 78.94 119 TYR A C 1
ATOM 948 O O . TYR A 1 119 ? -13.901 16.779 1.799 1.00 78.94 119 TYR A O 1
ATOM 956 N N . GLN A 1 120 ? -15.048 15.388 3.127 1.00 74.81 120 GLN A N 1
ATOM 957 C CA . GLN A 1 120 ? -14.124 15.539 4.238 1.00 74.81 120 GLN A CA 1
ATOM 958 C C . GLN A 1 120 ? -12.786 14.876 3.895 1.00 74.81 120 GLN A C 1
ATOM 960 O O . GLN A 1 120 ? -12.709 13.665 3.720 1.00 74.81 120 GLN A O 1
ATOM 965 N N . SER A 1 121 ? -11.727 15.681 3.817 1.00 68.31 121 SER A N 1
ATOM 966 C CA . SER A 1 121 ? -10.378 15.217 3.487 1.00 68.31 121 SER A CA 1
ATOM 967 C C . SER A 1 121 ? -9.497 15.105 4.734 1.00 68.31 121 SER A C 1
ATOM 969 O O . SER A 1 121 ? -9.547 15.959 5.627 1.00 68.31 121 SER A O 1
ATOM 971 N N . THR A 1 122 ? -8.647 14.077 4.769 1.00 68.19 122 THR A N 1
ATOM 972 C CA . THR A 1 122 ? -7.607 13.827 5.784 1.00 68.19 122 THR A CA 1
ATOM 973 C C . THR A 1 122 ? -6.340 14.648 5.523 1.00 68.19 122 THR A C 1
ATOM 975 O O . THR A 1 122 ? -5.216 14.199 5.775 1.00 68.19 122 THR A O 1
ATOM 978 N N . GLU A 1 123 ? -6.495 15.873 5.010 1.00 72.62 123 GLU A N 1
ATOM 979 C CA . GLU A 1 123 ? -5.362 16.772 4.815 1.00 72.62 123 GLU A CA 1
ATOM 980 C C . GLU A 1 123 ? -4.617 16.973 6.131 1.00 72.62 123 GLU A C 1
ATOM 982 O O . GLU A 1 123 ? -5.186 17.319 7.169 1.00 72.62 123 GLU A O 1
ATOM 987 N N . VAL A 1 124 ? -3.303 16.794 6.079 1.00 67.94 124 VAL A N 1
ATOM 988 C CA . VAL A 1 124 ? -2.423 16.876 7.244 1.00 67.94 124 VAL A CA 1
ATOM 989 C C . VAL A 1 124 ? -2.525 18.231 7.922 1.00 67.94 124 VAL A C 1
ATOM 991 O O . VAL A 1 124 ? -2.411 18.306 9.139 1.00 67.94 124 VAL A O 1
ATOM 994 N N . ASN A 1 125 ? -2.791 19.294 7.163 1.00 64.38 125 ASN A N 1
ATOM 995 C CA . ASN A 1 125 ? -2.989 20.624 7.727 1.00 64.38 125 ASN A CA 1
ATOM 996 C C . ASN A 1 125 ? -4.173 20.655 8.706 1.00 64.38 125 ASN A C 1
ATOM 998 O O . ASN A 1 125 ? -4.050 21.254 9.771 1.00 64.38 125 ASN A O 1
ATOM 1002 N N . HIS A 1 126 ? -5.273 19.955 8.407 1.00 68.56 126 HIS A N 1
ATOM 1003 C CA . HIS A 1 126 ? -6.405 19.836 9.328 1.00 68.56 126 HIS A CA 1
ATOM 1004 C C . HIS A 1 126 ? -6.048 18.998 10.562 1.00 68.56 126 HIS A C 1
ATOM 1006 O O . HIS A 1 126 ? -6.431 19.352 11.674 1.00 68.56 126 HIS A O 1
ATOM 1012 N N . LEU A 1 127 ? -5.267 17.924 10.395 1.00 68.12 127 LEU A N 1
ATOM 1013 C CA . LEU A 1 127 ? -4.810 17.092 11.516 1.00 68.12 127 LEU A CA 1
ATOM 1014 C C . LEU A 1 127 ? -3.857 17.843 12.453 1.00 68.12 127 LEU A C 1
ATOM 1016 O O . LEU A 1 127 ? -3.983 17.739 13.670 1.00 68.12 127 LEU A O 1
ATOM 1020 N N . VAL A 1 128 ? -2.925 18.622 11.900 1.00 65.81 128 VAL A N 1
ATOM 1021 C CA . VAL A 1 128 ? -1.990 19.450 12.676 1.00 65.81 128 VAL A CA 1
ATOM 1022 C C . VAL A 1 128 ? -2.746 20.530 13.448 1.00 65.81 128 VAL A C 1
ATOM 1024 O O . VAL A 1 128 ? -2.467 20.727 14.623 1.00 65.81 128 VAL A O 1
ATOM 1027 N N . GLN A 1 129 ? -3.742 21.174 12.835 1.00 65.19 129 GLN A N 1
ATOM 1028 C CA . GLN A 1 129 ? -4.577 22.174 13.514 1.00 65.19 129 GLN A CA 1
ATOM 1029 C C . GLN A 1 129 ? -5.467 21.572 14.613 1.00 65.19 129 GLN A C 1
ATOM 1031 O O . GLN A 1 129 ? -5.819 22.260 15.569 1.00 65.19 129 GLN A O 1
ATOM 1036 N N . ALA A 1 130 ? -5.842 20.296 14.494 1.00 64.75 130 ALA A N 1
ATOM 1037 C CA . ALA A 1 130 ? -6.705 19.617 15.459 1.00 64.75 130 ALA A CA 1
ATOM 1038 C C . ALA A 1 130 ? -5.969 19.134 16.724 1.00 64.75 130 ALA A C 1
ATOM 1040 O O . ALA A 1 130 ? -6.623 18.793 17.711 1.00 64.75 130 ALA A O 1
ATOM 1041 N N . ILE A 1 131 ? -4.632 19.089 16.716 1.00 66.19 131 ILE A N 1
ATOM 1042 C CA . ILE A 1 131 ? -3.819 18.586 17.830 1.00 66.19 131 ILE A CA 1
ATOM 1043 C C . ILE A 1 131 ? -3.086 19.768 18.492 1.00 66.19 131 ILE A C 1
ATOM 1045 O O . ILE A 1 131 ? -2.152 20.313 17.904 1.00 66.19 131 ILE A O 1
ATOM 1049 N N . PRO A 1 132 ? -3.440 20.165 19.728 1.00 62.84 132 PRO A N 1
ATOM 1050 C CA . PRO A 1 132 ? -2.774 21.274 20.414 1.00 62.84 132 PRO A CA 1
ATOM 1051 C C . PRO A 1 132 ? -1.254 21.070 20.524 1.00 62.84 132 PRO A C 1
ATOM 1053 O O . PRO A 1 132 ? -0.797 20.049 21.038 1.00 62.84 132 PRO A O 1
ATOM 1056 N N . GLY A 1 133 ? -0.465 22.039 20.045 1.00 64.50 133 GLY A N 1
ATOM 1057 C CA . GLY A 1 133 ? 1.005 21.982 20.059 1.00 64.50 133 GLY A CA 1
ATOM 1058 C C . GLY A 1 133 ? 1.632 21.122 18.951 1.00 64.50 133 GLY A C 1
ATOM 1059 O O . GLY A 1 133 ? 2.855 20.971 18.906 1.00 64.50 133 GLY A O 1
ATOM 1060 N N . ALA A 1 134 ? 0.832 20.567 18.035 1.00 65.62 134 ALA A N 1
ATOM 1061 C CA . ALA A 1 134 ? 1.336 19.826 16.879 1.00 65.62 134 ALA A CA 1
ATOM 1062 C C . ALA A 1 134 ? 2.063 20.715 15.863 1.00 65.62 134 ALA A C 1
ATOM 1064 O O . ALA A 1 134 ? 2.984 20.249 15.192 1.00 65.62 134 ALA A O 1
ATOM 1065 N N . GLU A 1 135 ? 1.693 21.989 15.771 1.00 63.94 135 GLU A N 1
ATOM 1066 C CA . GLU A 1 135 ? 2.359 22.975 14.914 1.00 63.94 135 GLU A CA 1
ATOM 1067 C C . GLU A 1 135 ? 3.829 23.221 15.299 1.00 63.94 135 GLU A C 1
ATOM 1069 O O . GLU A 1 135 ? 4.678 23.352 14.416 1.00 63.94 135 GLU A O 1
ATOM 1074 N N . ASP A 1 136 ? 4.158 23.125 16.590 1.00 64.38 136 ASP A N 1
ATOM 1075 C CA . ASP A 1 136 ? 5.533 23.210 17.106 1.00 64.38 136 ASP A CA 1
ATOM 1076 C C . ASP A 1 136 ? 6.239 21.842 17.177 1.00 64.38 136 ASP A C 1
ATOM 1078 O O . ASP A 1 136 ? 7.396 21.726 17.600 1.00 64.38 136 ASP A O 1
ATOM 1082 N N . SER A 1 137 ? 5.574 20.767 16.741 1.00 72.25 137 SER A N 1
ATOM 1083 C CA . SER A 1 137 ? 6.141 19.424 16.788 1.00 72.25 137 SER A CA 1
ATOM 1084 C C . SER A 1 137 ? 7.249 19.256 15.746 1.00 72.25 137 SER A C 1
ATOM 1086 O O . SER A 1 137 ? 7.032 19.060 14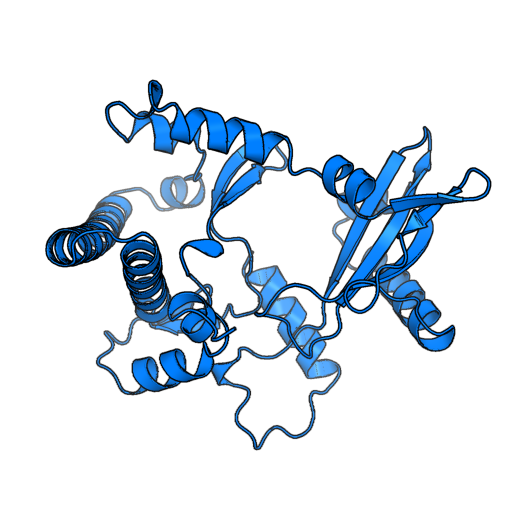.542 1.00 72.25 137 SER A O 1
ATOM 1088 N N . ALA A 1 138 ? 8.491 19.233 16.232 1.00 73.56 138 ALA A N 1
ATOM 1089 C CA . ALA A 1 138 ? 9.665 18.869 15.439 1.00 73.56 138 ALA A CA 1
ATOM 1090 C C . ALA A 1 138 ? 9.519 17.479 14.781 1.00 73.56 138 ALA A C 1
ATOM 1092 O O . ALA A 1 138 ? 10.080 17.229 13.711 1.00 73.56 138 ALA A O 1
ATOM 1093 N N . LEU A 1 139 ? 8.746 16.575 15.393 1.00 70.44 139 LEU A N 1
ATOM 1094 C CA . LEU A 1 139 ? 8.450 15.259 14.833 1.00 70.44 139 LEU A CA 1
ATOM 1095 C C . LEU A 1 139 ? 7.513 15.368 13.627 1.00 70.44 139 LEU A C 1
ATOM 1097 O O . LEU A 1 139 ? 7.861 14.862 12.560 1.00 70.44 139 LEU A O 1
ATOM 1101 N N . LEU A 1 140 ? 6.379 16.065 13.754 1.00 71.19 140 LEU A N 1
ATOM 1102 C CA . LEU A 1 140 ? 5.418 16.220 12.654 1.00 71.19 140 LEU A CA 1
ATOM 1103 C C . LEU A 1 140 ? 6.037 16.959 11.469 1.00 71.19 140 LEU A C 1
ATOM 1105 O O . LEU A 1 140 ? 5.971 16.473 10.341 1.00 71.19 140 LEU A O 1
ATOM 1109 N N . SER A 1 141 ? 6.753 18.058 11.714 1.00 74.25 141 SER A N 1
ATOM 1110 C CA . SER A 1 141 ? 7.460 18.779 10.646 1.00 74.25 141 SER A CA 1
ATOM 1111 C C . SER A 1 141 ? 8.505 17.908 9.930 1.00 74.25 141 SER A C 1
ATOM 1113 O O . SER A 1 141 ? 8.670 17.999 8.709 1.00 74.25 141 SER A O 1
ATOM 1115 N N . LYS A 1 142 ? 9.194 17.010 10.648 1.00 75.50 142 LYS A N 1
ATOM 1116 C CA . LYS A 1 142 ? 10.116 16.028 10.056 1.00 75.50 142 LYS A CA 1
ATOM 1117 C C . LYS A 1 142 ? 9.377 14.981 9.219 1.00 75.50 142 LYS A C 1
ATOM 1119 O O . LYS A 1 142 ? 9.873 14.631 8.146 1.00 75.50 142 LYS A O 1
ATOM 1124 N N . PHE A 1 143 ? 8.221 14.495 9.671 1.00 72.56 143 PHE A N 1
ATOM 1125 C CA . PHE A 1 143 ? 7.397 13.553 8.909 1.00 72.56 143 PHE A CA 1
ATOM 1126 C C . PHE A 1 143 ? 6.862 14.181 7.620 1.00 72.56 143 PHE A C 1
ATOM 1128 O O . PHE A 1 143 ? 7.081 13.611 6.551 1.00 72.56 143 PHE A O 1
ATOM 1135 N N . VAL A 1 144 ? 6.305 15.393 7.695 1.00 73.25 144 VAL A N 1
ATOM 1136 C CA . VAL A 1 144 ? 5.849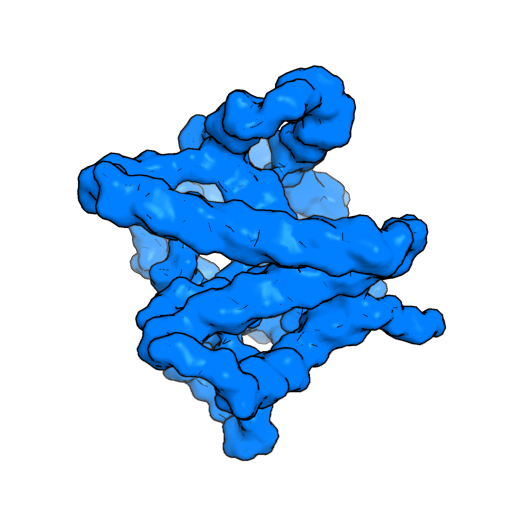 16.186 6.539 1.00 73.25 144 VAL A CA 1
ATOM 1137 C C . VAL A 1 144 ? 6.980 16.365 5.521 1.00 73.25 144 VAL A C 1
ATOM 1139 O O . VAL A 1 144 ? 6.831 16.033 4.346 1.00 73.25 144 VAL A O 1
ATOM 1142 N N . LYS A 1 145 ? 8.170 16.796 5.968 1.00 76.06 145 LYS A N 1
ATOM 1143 C CA . LYS A 1 145 ? 9.356 16.951 5.099 1.00 76.06 145 LYS A CA 1
ATOM 1144 C C . LYS A 1 145 ? 9.851 15.639 4.487 1.00 76.06 145 LYS A C 1
ATOM 1146 O O . LYS A 1 145 ? 10.492 15.658 3.438 1.00 76.06 145 LYS A O 1
ATOM 1151 N N . LYS A 1 146 ? 9.655 14.503 5.161 1.00 73.88 146 LYS A N 1
ATOM 1152 C CA . LYS A 1 146 ? 10.045 13.182 4.645 1.00 73.88 146 LYS A CA 1
ATOM 1153 C C . LYS A 1 146 ? 9.043 12.684 3.607 1.00 73.88 146 LYS A C 1
ATOM 1155 O O . LYS A 1 146 ? 9.459 12.091 2.616 1.00 73.88 146 LYS A O 1
ATOM 1160 N N . ALA A 1 147 ? 7.760 12.939 3.830 1.00 70.00 147 ALA A N 1
ATOM 1161 C CA . ALA A 1 147 ? 6.675 12.547 2.946 1.00 70.00 147 ALA A CA 1
ATOM 1162 C C . ALA A 1 147 ? 6.751 13.258 1.592 1.00 70.00 147 ALA A C 1
ATOM 1164 O O . ALA A 1 147 ? 6.739 12.601 0.559 1.00 70.00 147 ALA A O 1
ATOM 1165 N N . THR A 1 148 ? 6.991 14.573 1.587 1.00 69.56 148 THR A N 1
ATOM 1166 C CA . THR A 1 148 ? 7.153 15.355 0.345 1.00 69.56 148 THR A CA 1
ATOM 1167 C C . THR A 1 148 ? 8.340 14.909 -0.514 1.00 69.56 148 THR A C 1
ATOM 1169 O O . THR A 1 148 ? 8.363 15.156 -1.716 1.00 69.56 148 THR A O 1
ATOM 1172 N N . LYS A 1 149 ? 9.324 14.219 0.077 1.00 72.38 149 LYS A N 1
ATOM 1173 C CA . LYS A 1 149 ? 10.470 13.637 -0.638 1.00 72.38 149 LYS A CA 1
ATOM 1174 C C . LYS A 1 149 ? 10.214 12.226 -1.170 1.00 72.38 149 LYS A C 1
ATOM 1176 O O . LYS A 1 149 ? 11.049 11.728 -1.917 1.00 72.38 149 LYS A O 1
ATOM 1181 N N . ARG A 1 150 ? 9.125 11.559 -0.773 1.00 70.81 150 ARG A N 1
ATOM 1182 C CA . ARG A 1 150 ? 8.736 10.224 -1.256 1.00 70.81 150 ARG A CA 1
ATOM 1183 C C . ARG A 1 150 ? 7.864 10.363 -2.500 1.00 70.81 150 ARG A C 1
ATOM 1185 O O . ARG A 1 150 ? 6.659 10.167 -2.455 1.00 70.81 150 ARG A O 1
ATOM 1192 N N . ASN A 1 151 ? 8.492 10.732 -3.605 1.00 74.31 151 ASN A N 1
ATOM 1193 C CA . ASN A 1 151 ? 7.848 10.861 -4.908 1.00 74.31 151 ASN A CA 1
ATOM 1194 C C . ASN A 1 151 ? 8.485 9.900 -5.929 1.00 74.31 151 ASN A C 1
ATOM 1196 O O . ASN A 1 151 ? 9.446 9.189 -5.618 1.00 74.31 151 ASN A O 1
ATOM 1200 N N . ASN A 1 152 ? 7.969 9.901 -7.157 1.00 80.69 152 ASN A N 1
ATOM 1201 C CA . ASN A 1 152 ? 8.502 9.114 -8.271 1.00 80.69 152 ASN A CA 1
ATOM 1202 C C . ASN A 1 152 ? 10.026 9.297 -8.463 1.00 80.69 152 ASN A C 1
ATOM 1204 O O . ASN A 1 152 ? 10.746 8.310 -8.612 1.00 80.69 152 ASN A O 1
ATOM 1208 N N . ASP A 1 153 ? 10.552 10.520 -8.332 1.00 82.69 153 ASP A N 1
ATOM 1209 C CA . ASP A 1 153 ? 11.996 10.788 -8.458 1.00 82.69 153 ASP A CA 1
ATOM 1210 C C . ASP A 1 153 ? 12.825 10.050 -7.401 1.00 82.69 153 ASP A C 1
ATOM 1212 O O . ASP A 1 153 ? 13.931 9.578 -7.673 1.00 82.69 153 ASP A O 1
ATOM 1216 N N . SER A 1 154 ? 12.292 9.923 -6.183 1.00 82.56 154 SER A N 1
ATOM 1217 C CA . SER A 1 154 ? 12.949 9.176 -5.110 1.00 82.56 154 SER A CA 1
ATOM 1218 C C . SER A 1 154 ? 13.028 7.677 -5.409 1.00 82.56 154 SER A C 1
ATOM 1220 O O . SER A 1 154 ? 14.053 7.054 -5.119 1.00 82.56 154 SER A O 1
ATOM 1222 N N . VAL A 1 155 ? 11.987 7.114 -6.036 1.00 84.19 155 VAL A N 1
ATOM 1223 C CA . VAL A 1 155 ? 11.939 5.714 -6.479 1.00 84.19 155 VAL A CA 1
ATOM 1224 C C . VAL A 1 155 ? 12.955 5.498 -7.595 1.00 84.19 155 VAL A C 1
ATOM 1226 O O . VAL A 1 155 ? 13.788 4.601 -7.481 1.00 84.19 155 VAL A O 1
ATOM 1229 N N . ILE A 1 156 ? 12.961 6.368 -8.608 1.00 88.00 156 ILE A N 1
ATOM 1230 C CA . ILE A 1 156 ? 13.938 6.342 -9.704 1.00 88.00 156 ILE A CA 1
ATOM 1231 C C . ILE A 1 156 ? 15.355 6.374 -9.127 1.00 88.00 156 ILE A C 1
ATOM 1233 O O . ILE A 1 156 ? 16.106 5.415 -9.267 1.00 88.00 156 ILE A O 1
ATOM 1237 N N . LYS A 1 157 ? 15.704 7.406 -8.350 1.00 88.19 157 LYS A N 1
ATOM 1238 C CA . LYS A 1 157 ? 17.052 7.552 -7.777 1.00 88.19 157 LYS A CA 1
ATOM 1239 C C . LYS A 1 157 ? 17.499 6.327 -6.970 1.00 88.19 157 LYS A C 1
ATOM 1241 O O . LYS A 1 157 ? 18.679 5.959 -6.991 1.00 88.19 157 LYS A O 1
ATOM 1246 N N . LYS A 1 158 ? 16.575 5.711 -6.229 1.00 89.81 158 LYS A N 1
ATOM 1247 C CA . LYS A 1 158 ? 16.860 4.529 -5.416 1.00 89.81 158 LYS A CA 1
ATOM 1248 C C . LYS A 1 158 ? 17.120 3.306 -6.296 1.00 89.81 158 LYS A C 1
ATOM 1250 O O . LYS A 1 158 ? 18.181 2.692 -6.167 1.00 89.81 158 LYS A O 1
ATOM 1255 N N . TYR A 1 159 ? 16.196 2.984 -7.193 1.00 92.12 159 TYR A N 1
ATOM 1256 C CA . TYR A 1 159 ? 16.162 1.693 -7.879 1.00 92.12 159 TYR A CA 1
ATOM 1257 C C . TYR A 1 159 ? 16.806 1.686 -9.262 1.00 92.12 159 TYR A C 1
ATOM 1259 O O . TYR A 1 159 ? 17.040 0.604 -9.788 1.00 92.12 159 TYR A O 1
ATOM 1267 N N . THR A 1 160 ? 17.136 2.836 -9.852 1.00 94.69 160 THR A N 1
ATOM 1268 C CA . THR A 1 160 ? 17.713 2.902 -11.199 1.00 94.69 160 THR A CA 1
ATOM 1269 C C . THR A 1 160 ? 19.156 3.401 -11.217 1.00 94.69 160 THR A C 1
ATOM 1271 O O . THR A 1 160 ? 19.658 4.017 -10.273 1.00 94.69 160 THR A O 1
ATOM 1274 N N . THR A 1 161 ? 19.846 3.084 -12.307 1.00 94.38 161 THR A N 1
ATOM 1275 C CA . THR A 1 161 ? 21.187 3.534 -12.678 1.00 94.38 161 THR A CA 1
ATOM 1276 C C . THR A 1 161 ? 21.223 3.831 -14.179 1.00 94.38 161 THR A C 1
ATOM 1278 O O . THR A 1 161 ? 20.357 3.374 -14.927 1.00 94.38 161 THR A O 1
ATOM 1281 N N . THR A 1 162 ? 22.227 4.574 -14.634 1.00 92.25 162 THR A N 1
ATOM 1282 C CA . THR A 1 162 ? 22.435 4.844 -16.062 1.00 92.25 162 THR A CA 1
ATOM 1283 C C . THR A 1 162 ? 23.455 3.861 -16.625 1.00 92.25 162 THR A C 1
ATOM 1285 O O . THR A 1 162 ? 24.568 3.767 -16.112 1.00 92.25 162 THR A O 1
ATOM 1288 N N . ILE A 1 163 ? 23.087 3.145 -17.687 1.00 87.81 163 ILE A N 1
ATOM 1289 C CA . ILE A 1 163 ? 23.959 2.230 -18.435 1.00 87.81 163 ILE A CA 1
ATOM 1290 C C . ILE A 1 163 ? 23.882 2.634 -19.906 1.00 87.81 163 ILE A C 1
ATOM 1292 O O . ILE A 1 163 ? 22.788 2.710 -20.464 1.00 87.81 163 ILE A O 1
ATOM 1296 N N . ASP A 1 164 ? 25.027 2.940 -20.520 1.00 85.31 164 ASP A N 1
ATOM 1297 C CA . ASP A 1 164 ? 25.125 3.376 -21.922 1.00 85.31 164 ASP A CA 1
ATOM 1298 C C . ASP A 1 164 ? 24.169 4.533 -22.265 1.00 85.31 164 ASP A C 1
ATOM 1300 O O . ASP A 1 164 ? 23.462 4.521 -23.272 1.00 85.31 164 ASP A O 1
ATOM 1304 N N . GLY A 1 165 ? 24.082 5.516 -21.363 1.00 82.62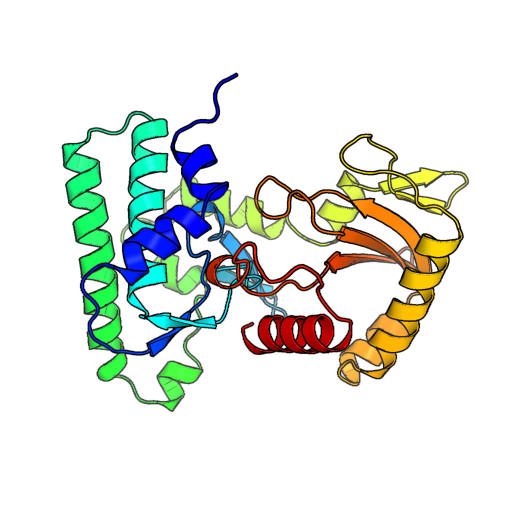 165 GLY A N 1
ATOM 1305 C CA . GLY A 1 165 ? 23.206 6.684 -21.509 1.00 82.62 165 GLY A CA 1
ATOM 1306 C C . GLY A 1 165 ? 21.712 6.414 -21.285 1.00 82.62 165 GLY A C 1
ATOM 1307 O O . GLY A 1 165 ? 20.922 7.351 -21.354 1.00 82.62 165 GLY A O 1
ATOM 1308 N N . ASN A 1 166 ? 21.314 5.176 -20.975 1.00 85.12 166 ASN A N 1
ATOM 1309 C CA . ASN A 1 166 ? 19.923 4.796 -20.744 1.00 85.12 166 ASN A CA 1
ATOM 1310 C C . ASN A 1 166 ? 19.665 4.467 -19.270 1.00 85.12 166 ASN A C 1
ATOM 1312 O O . ASN A 1 166 ? 20.434 3.744 -18.634 1.00 85.12 166 ASN A O 1
ATOM 1316 N N . MET A 1 167 ? 18.552 4.969 -18.735 1.00 92.25 167 MET A N 1
ATOM 1317 C CA . MET A 1 167 ? 18.105 4.642 -17.383 1.00 92.25 167 MET A CA 1
ATOM 1318 C C . MET A 1 167 ? 17.606 3.192 -17.326 1.00 92.25 167 MET A C 1
ATOM 1320 O O . MET A 1 167 ? 16.802 2.778 -18.163 1.00 92.25 167 MET A O 1
ATOM 1324 N N . ARG A 1 168 ? 18.075 2.427 -16.340 1.00 94.88 168 ARG A N 1
ATOM 1325 C CA . ARG A 1 168 ? 17.725 1.016 -16.112 1.00 94.88 168 ARG A CA 1
ATOM 1326 C C . ARG A 1 168 ? 17.630 0.711 -14.627 1.00 94.88 168 ARG A C 1
ATOM 1328 O O . ARG A 1 168 ? 18.285 1.375 -13.829 1.00 94.88 168 ARG A O 1
ATOM 1335 N N . PHE A 1 169 ? 16.864 -0.300 -14.237 1.00 96.44 169 PHE A N 1
ATOM 1336 C CA . PHE A 1 169 ? 16.859 -0.770 -12.853 1.00 96.44 169 PHE A CA 1
ATOM 1337 C C . PHE A 1 169 ? 18.216 -1.370 -12.469 1.00 96.44 169 PHE A C 1
ATOM 1339 O O . PHE A 1 169 ? 18.915 -1.949 -13.305 1.00 96.44 169 PHE A O 1
ATOM 1346 N N . LYS A 1 170 ? 18.600 -1.216 -11.202 1.00 95.12 170 LYS A N 1
ATOM 1347 C CA . LYS A 1 170 ? 19.757 -1.881 -10.597 1.00 95.12 170 LYS A CA 1
ATOM 1348 C C . LYS A 1 170 ? 19.404 -3.340 -10.325 1.00 95.12 170 LYS A C 1
ATOM 1350 O O . LYS A 1 170 ? 18.310 -3.627 -9.849 1.00 95.12 170 LYS A O 1
ATOM 1355 N N . ASP A 1 171 ? 20.340 -4.232 -10.618 1.00 93.75 171 ASP A N 1
ATOM 1356 C CA . ASP A 1 171 ? 20.262 -5.626 -10.186 1.00 93.75 171 ASP A CA 1
ATOM 1357 C C . ASP A 1 171 ? 20.729 -5.700 -8.724 1.00 93.75 171 ASP A C 1
ATOM 1359 O O . ASP A 1 171 ? 21.802 -5.183 -8.406 1.00 93.75 171 ASP A O 1
ATOM 1363 N N . ASP A 1 172 ? 19.902 -6.252 -7.837 1.00 92.81 172 ASP A N 1
ATOM 1364 C CA . ASP A 1 172 ? 20.148 -6.314 -6.389 1.00 92.81 172 ASP A CA 1
ATOM 1365 C C . ASP A 1 172 ? 19.534 -7.593 -5.782 1.00 92.81 172 ASP A C 1
ATOM 1367 O O . ASP A 1 172 ? 18.496 -7.536 -5.106 1.00 92.81 172 ASP A O 1
ATOM 1371 N N . PRO A 1 173 ? 20.110 -8.780 -6.060 1.00 90.25 173 PRO A N 1
ATOM 1372 C CA . PRO A 1 173 ? 19.571 -10.041 -5.565 1.00 90.25 173 PRO A CA 1
ATOM 1373 C C . PRO A 1 173 ? 19.626 -10.143 -4.027 1.00 90.25 173 PRO A C 1
ATOM 1375 O O . PRO A 1 173 ? 20.611 -9.724 -3.419 1.00 90.25 173 PRO A O 1
ATOM 1378 N N . PRO A 1 174 ? 18.617 -10.755 -3.374 1.00 88.00 174 PRO A N 1
ATOM 1379 C CA . PRO A 1 174 ? 17.435 -11.388 -3.972 1.00 88.00 174 PRO A CA 1
ATOM 1380 C C . PRO A 1 174 ? 16.264 -10.416 -4.210 1.00 88.00 174 PRO A C 1
ATOM 1382 O O . PRO A 1 174 ? 15.229 -10.824 -4.727 1.00 88.00 174 PRO A O 1
ATOM 1385 N N . SER A 1 175 ? 16.399 -9.149 -3.814 1.00 87.88 175 SER A N 1
ATOM 1386 C 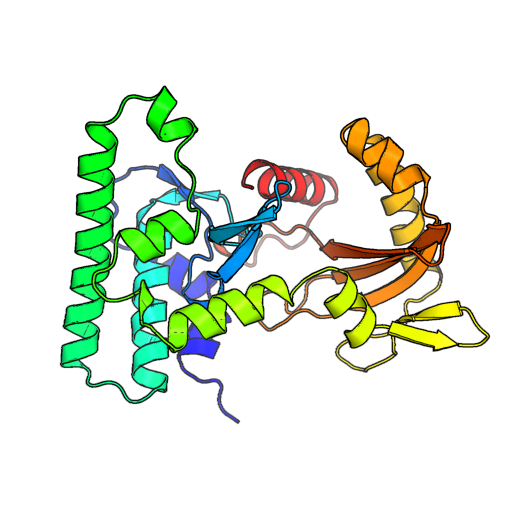CA . SER A 1 175 ? 15.289 -8.190 -3.775 1.00 87.88 175 SER A CA 1
ATOM 1387 C C . SER A 1 175 ? 14.850 -7.734 -5.160 1.00 87.88 175 SER A C 1
ATOM 1389 O O . SER A 1 175 ? 13.657 -7.590 -5.398 1.00 87.88 175 SER A O 1
ATOM 1391 N N . SER A 1 176 ? 15.795 -7.483 -6.067 1.00 93.50 176 SER A N 1
ATOM 1392 C CA . SER A 1 176 ? 15.508 -7.054 -7.438 1.00 93.50 176 SER A CA 1
ATOM 1393 C C . SER A 1 176 ? 16.337 -7.876 -8.404 1.00 93.50 176 SER A C 1
ATOM 1395 O O . SER A 1 176 ? 17.560 -7.832 -8.330 1.00 93.50 176 SER A O 1
ATOM 1397 N N . VAL A 1 177 ? 15.685 -8.631 -9.285 1.00 94.69 177 VAL A N 1
ATOM 1398 C CA . VAL A 1 177 ? 16.368 -9.570 -10.185 1.00 94.69 177 VAL A CA 1
ATOM 1399 C C . VAL A 1 177 ? 15.828 -9.469 -11.602 1.00 94.69 177 VAL A C 1
ATOM 1401 O O . VAL A 1 177 ? 14.657 -9.155 -11.835 1.00 94.69 177 VAL A O 1
ATOM 1404 N N . ARG A 1 178 ? 16.701 -9.726 -12.575 1.00 96.12 178 ARG A N 1
ATOM 1405 C CA . ARG A 1 178 ? 16.329 -9.716 -13.993 1.00 96.12 178 ARG A CA 1
ATOM 1406 C C . ARG A 1 178 ? 15.315 -10.809 -14.318 1.00 96.12 178 ARG A C 1
ATOM 1408 O O . ARG A 1 178 ? 15.370 -11.910 -13.781 1.00 96.12 178 ARG A O 1
ATOM 1415 N N . LEU A 1 179 ? 14.409 -10.475 -15.233 1.00 96.00 179 LEU A N 1
ATOM 1416 C CA . LEU A 1 179 ? 13.401 -11.387 -15.761 1.00 96.00 179 LEU A CA 1
ATOM 1417 C C . LEU A 1 179 ? 13.968 -12.221 -16.907 1.00 96.00 179 LEU A C 1
ATOM 1419 O O . LEU A 1 179 ? 14.804 -11.747 -17.682 1.00 96.00 179 LEU A O 1
ATOM 1423 N N . ASP A 1 180 ? 13.455 -13.438 -17.060 1.00 96.62 180 ASP A N 1
ATOM 1424 C CA . ASP A 1 180 ? 13.585 -14.156 -18.321 1.00 96.62 180 ASP A CA 1
ATOM 1425 C C . ASP A 1 180 ? 12.793 -13.442 -19.438 1.00 96.62 180 ASP A C 1
ATOM 1427 O O . ASP A 1 180 ? 11.925 -12.597 -19.193 1.00 96.62 180 ASP A O 1
ATOM 1431 N N . LYS A 1 181 ? 13.100 -13.779 -20.696 1.00 96.88 181 LYS A N 1
ATOM 1432 C CA . LYS A 1 181 ? 12.493 -13.124 -21.867 1.00 96.88 181 LYS A CA 1
ATOM 1433 C C . LYS A 1 181 ? 10.978 -13.317 -21.946 1.00 96.88 181 LYS A C 1
ATOM 1435 O O . LYS A 1 181 ? 10.286 -12.412 -22.404 1.00 96.88 181 LYS A O 1
ATOM 1440 N N . THR A 1 182 ? 10.478 -14.477 -21.533 1.00 97.62 182 THR A N 1
ATOM 1441 C CA . THR A 1 182 ? 9.056 -14.822 -21.601 1.00 97.62 182 THR A CA 1
ATOM 1442 C C . THR A 1 182 ? 8.269 -13.975 -20.610 1.00 97.62 182 THR A C 1
ATOM 1444 O O . THR A 1 182 ? 7.312 -13.308 -20.999 1.00 97.62 182 THR A O 1
ATOM 1447 N N . THR A 1 183 ? 8.717 -13.925 -19.355 1.00 96.12 183 THR A N 1
ATOM 1448 C CA . THR A 1 183 ? 8.094 -13.121 -18.298 1.00 96.12 183 THR A CA 1
ATOM 1449 C C . THR A 1 183 ? 8.177 -11.630 -18.621 1.00 96.12 183 THR A C 1
ATOM 1451 O O . THR A 1 183 ? 7.184 -10.917 -18.499 1.00 96.12 183 THR A O 1
ATOM 1454 N N . TYR A 1 184 ? 9.327 -11.151 -19.112 1.00 97.31 184 TYR A N 1
ATOM 1455 C CA . TYR A 1 184 ? 9.474 -9.760 -19.549 1.00 97.31 184 TYR A CA 1
ATOM 1456 C C . TYR A 1 184 ? 8.430 -9.385 -20.612 1.00 97.31 184 TYR A C 1
ATOM 1458 O O . TYR A 1 184 ? 7.760 -8.358 -20.485 1.00 97.31 184 TYR A O 1
ATOM 1466 N N . GLN A 1 185 ? 8.268 -10.223 -21.642 1.00 97.81 185 GLN A N 1
ATOM 1467 C CA . GLN A 1 185 ? 7.304 -9.975 -22.714 1.00 97.81 185 GLN A CA 1
ATOM 1468 C C . GLN A 1 185 ? 5.861 -9.996 -22.195 1.00 97.81 185 GLN A C 1
ATOM 1470 O O . GLN A 1 185 ? 5.077 -9.124 -22.560 1.00 97.81 185 GLN A O 1
ATOM 1475 N N . ALA A 1 186 ? 5.525 -10.922 -21.293 1.00 96.25 186 ALA A N 1
ATOM 1476 C CA . ALA A 1 186 ? 4.196 -10.991 -20.691 1.00 96.25 186 ALA A CA 1
ATOM 1477 C C . ALA A 1 186 ? 3.827 -9.703 -19.930 1.00 96.25 186 ALA A C 1
ATOM 1479 O O . ALA A 1 186 ? 2.732 -9.172 -20.117 1.00 96.25 186 ALA A O 1
ATOM 1480 N N . ILE A 1 187 ? 4.748 -9.148 -19.129 1.00 96.56 187 ILE A N 1
ATOM 1481 C CA . ILE A 1 187 ? 4.513 -7.881 -18.412 1.00 96.56 187 ILE A CA 1
ATOM 1482 C C . ILE A 1 187 ? 4.422 -6.698 -19.385 1.00 96.56 187 ILE A C 1
ATOM 1484 O O . ILE A 1 187 ? 3.575 -5.819 -19.214 1.00 96.56 187 ILE A O 1
ATOM 1488 N N . PHE A 1 188 ? 5.249 -6.682 -20.432 1.00 97.00 188 PHE A N 1
ATOM 1489 C CA . PHE A 1 188 ? 5.190 -5.658 -21.477 1.00 97.00 188 PHE A CA 1
ATOM 1490 C C . PHE A 1 188 ? 3.828 -5.648 -22.198 1.00 97.00 188 PHE A C 1
ATOM 1492 O O . PHE A 1 188 ? 3.206 -4.591 -22.376 1.00 97.00 188 PHE A O 1
ATOM 1499 N N . ASP A 1 189 ? 3.336 -6.825 -22.584 1.00 96.00 189 ASP A N 1
ATOM 1500 C CA . ASP A 1 189 ? 2.042 -6.982 -23.247 1.00 96.00 189 ASP A CA 1
ATOM 1501 C C . ASP A 1 189 ? 0.892 -6.631 -22.294 1.00 96.00 189 ASP A C 1
ATOM 1503 O O . ASP A 1 189 ? -0.045 -5.928 -22.685 1.00 96.00 189 ASP A O 1
ATOM 1507 N N . GLY A 1 190 ? 0.999 -7.033 -21.023 1.00 93.69 190 GLY A N 1
ATOM 1508 C CA . GLY A 1 190 ? 0.064 -6.668 -19.960 1.00 93.69 190 GLY A CA 1
ATOM 1509 C C . GLY A 1 190 ? -0.046 -5.154 -19.771 1.00 93.69 190 GLY A C 1
ATOM 1510 O O . GLY A 1 190 ? -1.152 -4.617 -19.757 1.00 93.69 190 GLY A O 1
ATOM 1511 N N . PHE A 1 191 ? 1.076 -4.428 -19.736 1.00 94.62 191 PHE A N 1
ATOM 1512 C CA . PHE A 1 191 ? 1.065 -2.960 -19.681 1.00 94.62 191 PHE A CA 1
ATOM 1513 C C . PHE A 1 191 ? 0.374 -2.337 -20.904 1.00 94.62 191 PHE A C 1
ATOM 1515 O O . PHE A 1 191 ? -0.390 -1.374 -20.785 1.00 94.62 191 PHE A O 1
ATOM 1522 N N . THR A 1 192 ? 0.605 -2.900 -22.092 1.00 92.25 192 THR A N 1
ATOM 1523 C CA . THR A 1 192 ? -0.035 -2.436 -23.331 1.00 92.25 192 THR A CA 1
ATOM 1524 C C . THR A 1 192 ? -1.556 -2.608 -23.283 1.00 92.25 192 THR A C 1
ATOM 1526 O O . THR A 1 192 ? -2.290 -1.756 -23.791 1.00 92.25 192 THR A O 1
ATOM 1529 N N . GLN A 1 193 ? -2.043 -3.681 -22.657 1.00 92.19 193 GLN A N 1
ATOM 1530 C CA . GLN A 1 193 ? -3.470 -3.896 -22.415 1.00 92.19 193 GLN A CA 1
ATOM 1531 C C . GLN A 1 193 ? -4.009 -2.955 -21.331 1.00 92.19 193 GLN A C 1
ATOM 1533 O O . GLN A 1 193 ? -5.022 -2.300 -21.564 1.00 92.19 193 GLN A O 1
ATOM 1538 N N . TYR A 1 194 ? -3.297 -2.809 -20.210 1.00 91.19 194 TYR A N 1
ATOM 1539 C CA . TYR A 1 194 ? -3.667 -1.929 -19.097 1.00 91.19 194 TYR A CA 1
ATOM 1540 C C . TYR A 1 194 ? -3.916 -0.488 -19.548 1.00 91.19 194 TYR A C 1
ATOM 1542 O O . TYR A 1 194 ? -4.930 0.107 -19.190 1.00 91.19 194 TYR A O 1
ATOM 1550 N N . ARG A 1 195 ? -3.055 0.064 -20.413 1.00 92.25 195 ARG A N 1
ATOM 1551 C CA . ARG A 1 195 ? -3.258 1.409 -20.980 1.00 92.25 195 ARG A CA 1
ATOM 1552 C C . ARG A 1 195 ? -4.640 1.579 -21.618 1.00 92.25 195 ARG A C 1
ATOM 1554 O O . ARG A 1 195 ? -5.227 2.648 -21.534 1.00 92.25 195 ARG A O 1
ATOM 1561 N N . LYS A 1 196 ? -5.185 0.537 -22.245 1.00 89.88 196 LYS A N 1
ATOM 1562 C CA . LYS A 1 196 ? -6.499 0.599 -22.906 1.00 89.88 196 LYS A CA 1
ATOM 1563 C C . LYS A 1 196 ? -7.668 0.563 -21.920 1.00 89.88 196 LYS A C 1
ATOM 1565 O O . LYS A 1 196 ? -8.771 0.926 -22.310 1.00 89.88 196 LYS A O 1
ATOM 1570 N N . SER A 1 197 ? -7.440 0.132 -20.679 1.00 89.81 197 SER A N 1
ATOM 1571 C CA . SER A 1 197 ? -8.453 0.093 -19.619 1.00 89.81 197 SER A CA 1
ATOM 1572 C C . SER A 1 197 ? -8.391 1.283 -18.658 1.00 89.81 197 SER A C 1
ATOM 1574 O O . SER A 1 197 ? -9.260 1.403 -17.799 1.00 89.81 197 SER A O 1
ATOM 1576 N N . THR A 1 198 ? -7.383 2.157 -18.756 1.00 91.12 198 THR A N 1
ATOM 1577 C CA . THR A 1 198 ? -7.301 3.351 -17.901 1.00 91.12 198 THR A CA 1
ATOM 1578 C C . THR A 1 198 ? -8.287 4.437 -18.328 1.00 91.12 198 THR A C 1
ATOM 1580 O O . THR A 1 198 ? -8.750 4.470 -19.470 1.00 91.12 198 THR A O 1
ATOM 1583 N N . ARG A 1 199 ? -8.543 5.396 -17.431 1.00 92.69 199 ARG A N 1
ATOM 1584 C CA . ARG A 1 199 ? -9.255 6.635 -17.771 1.00 92.69 199 ARG A CA 1
ATOM 1585 C C . ARG A 1 199 ? -8.572 7.377 -18.941 1.00 92.69 199 ARG A C 1
ATOM 1587 O O . ARG A 1 199 ? -7.350 7.275 -19.081 1.00 92.69 199 ARG A O 1
ATOM 1594 N N . PRO A 1 200 ? -9.314 8.153 -19.756 1.00 94.69 200 PRO A N 1
ATOM 1595 C CA . PRO A 1 200 ? -8.752 8.832 -20.928 1.00 94.69 200 PRO A CA 1
ATOM 1596 C C . PRO A 1 200 ? -7.579 9.776 -20.631 1.00 94.69 200 PRO A C 1
ATOM 1598 O O . PRO A 1 200 ? -6.618 9.815 -21.394 1.00 94.69 200 PRO A O 1
ATOM 1601 N N . ASP A 1 201 ? -7.626 10.508 -19.518 1.00 93.19 201 ASP A N 1
ATOM 1602 C CA . ASP A 1 201 ? -6.554 11.404 -19.072 1.00 93.19 201 ASP A CA 1
ATOM 1603 C C . ASP A 1 201 ? -5.262 10.642 -18.741 1.00 93.19 201 ASP A C 1
ATOM 1605 O O . ASP A 1 201 ? -4.176 11.028 -19.178 1.00 93.19 201 ASP A O 1
ATOM 1609 N N . ILE A 1 202 ? -5.385 9.505 -18.055 1.00 93.75 202 ILE A N 1
ATOM 1610 C CA . ILE A 1 202 ? -4.257 8.614 -17.754 1.00 93.75 202 ILE A CA 1
ATOM 1611 C C . ILE A 1 202 ? -3.710 7.955 -19.026 1.00 93.75 202 ILE A C 1
ATOM 1613 O O . ILE A 1 202 ? -2.495 7.837 -19.180 1.00 93.75 202 ILE A O 1
ATOM 1617 N N . LEU A 1 203 ? -4.574 7.568 -19.969 1.00 94.88 203 LEU A N 1
ATOM 1618 C CA . LEU A 1 203 ? -4.147 7.011 -21.255 1.00 94.88 203 LEU A CA 1
ATOM 1619 C C . LEU A 1 203 ? -3.293 8.013 -22.045 1.00 94.88 203 LEU A C 1
ATOM 1621 O O . LEU A 1 203 ? -2.254 7.624 -22.583 1.00 94.88 203 LEU A O 1
ATOM 1625 N N . VAL A 1 204 ? -3.705 9.285 -22.100 1.00 94.94 204 VAL A N 1
ATOM 1626 C CA . VAL A 1 204 ? -2.925 10.349 -22.752 1.00 94.94 204 VAL A CA 1
ATOM 1627 C C . VAL A 1 204 ? -1.566 10.495 -22.074 1.00 94.94 204 VAL A C 1
ATOM 1629 O O . VAL A 1 204 ? -0.555 10.399 -22.766 1.00 94.94 204 VAL A O 1
ATOM 1632 N N . LEU A 1 205 ? -1.519 10.601 -20.741 1.00 94.00 205 LEU A N 1
ATOM 1633 C CA . LEU A 1 205 ? -0.259 10.671 -19.994 1.00 94.00 205 LEU A CA 1
ATOM 1634 C C . LEU A 1 205 ? 0.660 9.482 -20.313 1.00 94.00 205 LEU A C 1
ATOM 1636 O O . LEU A 1 205 ? 1.801 9.669 -20.721 1.00 94.00 205 LEU A O 1
ATOM 1640 N N . LEU A 1 206 ? 0.163 8.247 -20.189 1.00 95.56 206 LEU A N 1
ATOM 1641 C CA . LEU A 1 206 ? 0.952 7.037 -20.449 1.00 95.56 206 LEU A CA 1
ATOM 1642 C C . LEU A 1 206 ? 1.361 6.889 -21.923 1.00 95.56 206 LEU A C 1
ATOM 1644 O O . LEU A 1 206 ? 2.271 6.118 -22.224 1.00 95.56 206 LEU A O 1
ATOM 1648 N N . SER A 1 207 ? 0.711 7.601 -22.851 1.00 94.12 207 SER A N 1
ATOM 1649 C CA . SER A 1 207 ? 1.088 7.606 -24.268 1.00 94.12 207 SER A CA 1
ATOM 1650 C C . SER A 1 207 ? 2.354 8.399 -24.575 1.00 94.12 207 SER A C 1
ATOM 1652 O O . SER A 1 207 ? 3.000 8.124 -25.585 1.00 94.12 207 SER A O 1
ATOM 1654 N N . GLU A 1 208 ? 2.753 9.302 -23.680 1.00 95.19 208 GLU A N 1
ATOM 1655 C CA . GLU A 1 208 ? 3.985 10.086 -23.803 1.00 95.19 208 GLU A CA 1
ATOM 1656 C C . GLU A 1 208 ? 5.236 9.312 -23.356 1.00 95.19 208 GLU A C 1
ATOM 1658 O O . GLU A 1 208 ? 6.365 9.777 -23.539 1.00 95.19 208 GLU A O 1
ATOM 1663 N N . TYR A 1 209 ? 5.050 8.112 -22.797 1.00 95.69 209 TYR A N 1
ATOM 1664 C CA . TYR A 1 209 ? 6.122 7.269 -22.286 1.00 95.69 209 TYR A CA 1
ATOM 1665 C C . TYR A 1 209 ? 6.252 5.948 -23.053 1.00 95.69 209 TYR A C 1
ATOM 1667 O O . TYR A 1 209 ? 5.284 5.374 -23.554 1.00 95.69 209 TYR A O 1
ATOM 1675 N N . ARG A 1 210 ? 7.476 5.411 -23.073 1.00 94.81 210 ARG A N 1
ATOM 1676 C CA . ARG A 1 210 ? 7.787 4.044 -23.519 1.00 94.81 210 ARG A CA 1
ATOM 1677 C C . ARG A 1 210 ? 8.382 3.224 -22.379 1.00 94.81 210 ARG A C 1
ATOM 1679 O O . ARG A 1 210 ? 9.136 3.767 -21.575 1.00 94.81 210 ARG A O 1
ATOM 1686 N N . ILE A 1 211 ? 8.108 1.920 -22.345 1.00 96.44 211 ILE A N 1
ATOM 1687 C CA . ILE A 1 211 ? 8.820 1.004 -21.445 1.00 96.44 211 ILE A CA 1
ATOM 1688 C C . ILE A 1 211 ? 10.290 0.946 -21.864 1.00 96.44 211 ILE A C 1
ATOM 1690 O O . ILE A 1 211 ? 10.599 0.732 -23.036 1.00 96.44 211 ILE A O 1
ATOM 1694 N N . THR A 1 212 ? 11.190 1.137 -20.904 1.00 95.38 212 THR A N 1
ATOM 1695 C CA . THR A 1 212 ? 12.642 1.043 -21.110 1.00 95.38 212 THR A CA 1
ATOM 1696 C C . THR A 1 212 ? 13.304 -0.054 -20.290 1.00 95.38 212 THR A C 1
ATOM 1698 O O . THR A 1 212 ? 14.373 -0.518 -20.677 1.00 95.38 212 THR A O 1
ATOM 1701 N N . ASP A 1 213 ? 12.701 -0.477 -19.179 1.00 96.88 213 ASP A N 1
ATOM 1702 C CA . ASP A 1 213 ? 13.194 -1.604 -18.386 1.00 96.88 213 ASP A CA 1
ATOM 1703 C C . ASP A 1 213 ? 12.066 -2.216 -17.543 1.00 96.88 213 ASP A C 1
ATOM 1705 O O . ASP A 1 213 ? 11.111 -1.524 -17.187 1.00 96.88 213 ASP A O 1
ATOM 1709 N N . ILE A 1 214 ? 12.185 -3.502 -17.219 1.00 97.56 214 ILE A N 1
ATOM 1710 C CA . ILE A 1 214 ? 11.280 -4.225 -16.317 1.00 97.56 214 ILE A CA 1
ATOM 1711 C C . ILE A 1 214 ? 12.135 -5.147 -15.448 1.00 97.56 214 ILE A C 1
ATOM 1713 O O . ILE A 1 214 ? 13.028 -5.832 -15.952 1.00 97.56 214 ILE A O 1
ATOM 1717 N N . ILE A 1 215 ? 11.869 -5.169 -14.144 1.00 97.00 215 ILE A N 1
ATOM 1718 C CA . ILE A 1 215 ? 12.591 -6.015 -13.190 1.00 97.00 215 ILE A CA 1
ATOM 1719 C C . ILE A 1 215 ? 11.609 -6.694 -12.234 1.00 97.00 215 ILE A C 1
ATOM 1721 O O . ILE A 1 215 ? 10.594 -6.100 -11.869 1.00 97.00 215 ILE A O 1
ATOM 1725 N N . HIS A 1 216 ? 11.909 -7.924 -11.814 1.00 95.19 216 HIS A N 1
ATOM 1726 C CA . HIS A 1 216 ? 11.229 -8.521 -10.667 1.00 95.19 216 HIS A CA 1
ATOM 1727 C C . HIS A 1 216 ? 11.661 -7.783 -9.402 1.00 95.19 216 HIS A C 1
ATOM 1729 O O . HIS A 1 216 ? 12.848 -7.494 -9.242 1.00 95.19 216 HIS A O 1
ATOM 1735 N N . HIS A 1 217 ? 10.728 -7.499 -8.500 1.00 92.94 217 HIS A N 1
ATOM 1736 C CA . HIS A 1 217 ? 11.014 -6.822 -7.246 1.00 92.94 217 HIS A CA 1
ATOM 1737 C C . HIS A 1 217 ? 10.199 -7.415 -6.099 1.00 92.94 217 HIS A C 1
ATOM 1739 O O . HIS A 1 217 ? 8.977 -7.330 -6.097 1.00 92.94 217 HIS A O 1
ATOM 1745 N N . SER A 1 218 ? 10.875 -7.963 -5.094 1.00 83.62 218 SER A N 1
ATOM 1746 C CA . SER A 1 218 ? 10.240 -8.430 -3.864 1.00 83.62 218 SER A CA 1
ATOM 1747 C C . SER A 1 218 ? 10.011 -7.260 -2.906 1.00 83.62 218 SER A C 1
ATOM 1749 O O . SER A 1 218 ? 10.938 -6.502 -2.600 1.00 83.62 218 SER A O 1
ATOM 1751 N N . VAL A 1 219 ? 8.778 -7.114 -2.416 1.00 70.88 219 VAL A N 1
ATOM 1752 C CA . VAL A 1 219 ? 8.394 -6.035 -1.499 1.00 70.88 219 VAL A CA 1
ATOM 1753 C C . VAL A 1 219 ? 8.051 -6.563 -0.113 1.00 70.88 219 VAL A C 1
ATOM 1755 O O . VAL A 1 219 ? 7.004 -7.152 0.118 1.00 70.88 219 VAL A O 1
ATOM 1758 N N . GLY A 1 220 ? 8.936 -6.276 0.843 1.00 69.06 220 GLY A N 1
ATOM 1759 C CA . GLY A 1 220 ? 8.677 -6.464 2.270 1.00 69.06 220 GLY A CA 1
ATOM 1760 C C . GLY A 1 220 ? 8.288 -7.889 2.683 1.00 69.06 220 GLY A C 1
ATOM 1761 O O . GLY A 1 220 ? 8.454 -8.857 1.953 1.00 69.06 220 GLY A O 1
ATOM 1762 N N . ILE A 1 221 ? 7.802 -8.002 3.918 1.00 65.62 221 ILE A N 1
ATOM 1763 C CA . ILE A 1 221 ? 7.379 -9.271 4.531 1.00 65.62 221 ILE A CA 1
ATOM 1764 C C . ILE A 1 221 ? 5.909 -9.615 4.252 1.00 65.62 221 ILE A C 1
ATOM 1766 O O . ILE A 1 221 ? 5.555 -10.783 4.315 1.00 65.62 221 ILE A O 1
ATOM 1770 N N . GLY A 1 222 ? 5.069 -8.621 3.935 1.00 59.97 222 GLY A N 1
ATOM 1771 C CA . GLY A 1 222 ? 3.627 -8.813 3.714 1.00 59.97 222 GLY A CA 1
ATOM 1772 C C . GLY A 1 222 ? 3.264 -9.386 2.342 1.00 59.97 222 GLY A C 1
ATOM 1773 O O . GLY A 1 222 ? 2.206 -9.979 2.201 1.00 59.97 222 GLY A O 1
ATOM 1774 N N . SER A 1 223 ? 4.153 -9.261 1.355 1.00 63.69 223 SER A N 1
ATOM 1775 C CA . SER A 1 223 ? 3.950 -9.761 -0.015 1.00 63.69 223 SER A CA 1
ATOM 1776 C C . SER A 1 223 ? 4.947 -10.876 -0.362 1.00 63.69 223 SER A C 1
ATOM 1778 O O . SER A 1 223 ? 5.275 -11.107 -1.531 1.00 63.69 223 SER A O 1
ATOM 1780 N N . PHE A 1 224 ? 5.494 -11.545 0.660 1.00 64.75 224 PHE A N 1
ATOM 1781 C CA . PHE A 1 224 ? 6.451 -12.628 0.469 1.00 64.75 224 PHE A CA 1
ATOM 1782 C C . PHE A 1 224 ? 5.763 -13.810 -0.221 1.00 64.75 224 PHE A C 1
ATOM 1784 O O . PHE A 1 224 ? 4.761 -14.320 0.267 1.00 64.75 224 PHE A O 1
ATOM 1791 N N . GLY A 1 225 ? 6.310 -14.242 -1.358 1.00 73.00 225 GLY A N 1
ATOM 1792 C CA . GLY A 1 225 ? 5.731 -15.316 -2.172 1.00 73.00 225 GLY A CA 1
ATOM 1793 C C . GLY A 1 225 ? 4.779 -14.851 -3.277 1.00 73.00 225 GLY A C 1
ATOM 1794 O O . GLY A 1 225 ? 4.334 -15.694 -4.045 1.00 73.00 225 GLY A O 1
ATOM 1795 N N . THR A 1 226 ? 4.518 -13.544 -3.397 1.00 81.38 226 THR A N 1
ATOM 1796 C CA . THR A 1 226 ? 3.721 -12.971 -4.497 1.00 81.38 226 THR A CA 1
ATOM 1797 C C . THR A 1 226 ? 4.605 -12.397 -5.600 1.00 81.38 226 THR A C 1
ATOM 1799 O O . THR A 1 226 ? 5.709 -11.906 -5.333 1.00 81.38 226 THR A O 1
ATOM 1802 N N . ASN A 1 227 ? 4.120 -12.430 -6.839 1.00 88.31 227 ASN A N 1
ATOM 1803 C CA . ASN A 1 227 ? 4.807 -11.822 -7.968 1.00 88.31 227 ASN A CA 1
ATOM 1804 C C . ASN A 1 227 ? 4.665 -10.297 -7.927 1.00 88.31 227 ASN A C 1
ATOM 1806 O O . ASN A 1 227 ? 3.566 -9.741 -7.907 1.00 88.31 227 ASN A O 1
ATOM 1810 N N . CYS A 1 228 ? 5.797 -9.600 -7.964 1.00 92.56 228 CYS A N 1
ATOM 1811 C CA . CYS A 1 228 ? 5.823 -8.149 -8.043 1.00 92.56 228 CYS A CA 1
ATOM 1812 C C . CYS A 1 228 ? 6.929 -7.693 -8.999 1.00 92.56 228 CYS A C 1
ATOM 1814 O O . CYS A 1 228 ? 8.050 -8.207 -8.994 1.00 92.56 228 CYS A O 1
ATOM 1816 N N . TYR A 1 229 ? 6.606 -6.711 -9.835 1.00 95.06 229 TYR A N 1
ATOM 1817 C CA . TYR A 1 229 ? 7.482 -6.182 -10.872 1.00 95.06 229 TYR A CA 1
ATOM 1818 C C . TYR A 1 229 ? 7.499 -4.657 -10.832 1.00 95.06 229 TYR A C 1
ATOM 1820 O O . TYR A 1 229 ? 6.491 -4.016 -10.531 1.00 95.06 229 TYR A O 1
ATOM 1828 N N . LEU A 1 230 ? 8.636 -4.062 -11.187 1.00 95.69 230 LEU A N 1
ATOM 1829 C CA . LEU A 1 230 ? 8.723 -2.634 -11.480 1.00 95.69 230 LEU A CA 1
ATOM 1830 C C . LEU A 1 230 ? 8.882 -2.443 -12.986 1.00 95.69 230 LEU A C 1
ATOM 1832 O O . LEU A 1 230 ? 9.721 -3.091 -13.613 1.00 95.69 230 LEU A O 1
ATOM 1836 N N . VAL A 1 231 ? 8.098 -1.529 -13.551 1.00 97.12 231 VAL A N 1
ATOM 1837 C CA . VAL A 1 231 ? 8.140 -1.123 -14.959 1.00 97.12 231 VAL A CA 1
ATOM 1838 C C . VAL A 1 231 ? 8.667 0.305 -15.026 1.00 97.12 231 VAL A C 1
ATOM 1840 O O . VAL A 1 231 ? 8.059 1.226 -14.478 1.00 97.12 231 VAL A O 1
ATOM 1843 N N . LEU A 1 232 ? 9.804 0.495 -15.695 1.00 97.12 232 LEU A N 1
ATOM 1844 C CA . LEU A 1 232 ? 10.396 1.805 -15.937 1.00 97.12 232 LEU A CA 1
ATOM 1845 C C . LEU A 1 232 ? 9.898 2.344 -17.272 1.00 97.12 232 LEU A C 1
ATOM 1847 O O . LEU A 1 232 ? 10.153 1.767 -18.331 1.00 97.12 232 LEU A O 1
ATOM 1851 N N . LEU A 1 233 ? 9.233 3.486 -17.203 1.00 96.25 233 LEU A N 1
ATOM 1852 C CA . LEU A 1 233 ? 8.729 4.250 -18.325 1.00 96.25 233 LEU A CA 1
ATOM 1853 C C . LEU A 1 233 ? 9.609 5.487 -18.526 1.00 96.25 233 LEU A C 1
ATOM 1855 O O . LEU A 1 233 ? 9.905 6.202 -17.572 1.00 96.25 233 LEU A O 1
ATOM 1859 N N . SER A 1 234 ? 10.017 5.762 -19.762 1.00 94.81 234 SER A N 1
ATOM 1860 C CA . SER A 1 234 ? 10.806 6.948 -20.116 1.00 94.81 234 SER A CA 1
ATOM 1861 C C . SER A 1 234 ? 10.107 7.753 -21.207 1.00 94.81 234 SER A C 1
ATOM 1863 O O . SER A 1 234 ? 9.670 7.182 -22.208 1.00 94.81 234 SER A O 1
ATOM 1865 N N . GLY A 1 235 ? 10.007 9.064 -21.009 1.00 93.19 235 GLY A N 1
ATOM 1866 C CA . GLY A 1 235 ? 9.350 10.008 -21.907 1.00 93.19 235 GLY A CA 1
ATOM 1867 C C . GLY A 1 235 ? 10.310 11.065 -22.453 1.00 93.19 235 GLY A C 1
ATOM 1868 O O . GLY A 1 235 ? 11.537 10.955 -22.358 1.00 93.19 235 GLY A O 1
ATOM 1869 N N . LEU A 1 236 ? 9.742 12.101 -23.068 1.00 91.69 236 LEU A N 1
ATOM 1870 C CA . LEU A 1 236 ? 10.502 13.245 -23.575 1.00 91.69 236 LEU A CA 1
ATOM 1871 C C . LEU A 1 236 ? 11.081 14.095 -22.432 1.00 91.69 236 LEU A C 1
ATOM 1873 O O . LEU A 1 236 ? 10.615 14.052 -21.295 1.00 91.69 236 LEU A O 1
ATOM 1877 N N . GLY A 1 237 ? 12.120 14.877 -22.737 1.00 88.56 237 GLY A N 1
ATOM 1878 C CA . GLY A 1 237 ? 12.728 15.801 -21.769 1.00 88.56 237 GLY A CA 1
ATOM 1879 C C . GLY A 1 237 ? 13.451 15.123 -20.599 1.00 88.56 237 GLY A C 1
ATOM 1880 O O . GLY A 1 237 ? 13.678 15.765 -19.581 1.00 88.56 237 GLY A O 1
ATOM 1881 N N . GLY A 1 238 ? 13.798 13.835 -20.723 1.00 86.31 238 GLY A N 1
ATOM 1882 C CA . GLY A 1 238 ? 14.415 13.065 -19.637 1.00 86.31 238 GLY A CA 1
ATOM 1883 C C . GLY A 1 238 ? 13.439 12.705 -18.514 1.00 86.31 238 GLY A C 1
ATOM 1884 O O . GLY A 1 238 ? 13.873 12.411 -17.402 1.00 86.31 238 GLY A O 1
ATOM 1885 N N . SER A 1 239 ? 12.130 12.754 -18.780 1.00 90.25 239 SER A N 1
ATOM 1886 C CA . SER A 1 239 ? 11.118 12.349 -17.812 1.00 90.25 239 SER A CA 1
ATOM 1887 C C . SER A 1 239 ? 11.084 10.828 -17.662 1.00 90.25 239 SER A C 1
ATOM 1889 O O . SER A 1 239 ? 11.219 10.073 -18.630 1.00 90.25 239 SER A O 1
ATOM 1891 N N . HIS A 1 240 ? 10.880 10.370 -16.431 1.00 92.62 240 HIS A N 1
ATOM 1892 C CA . HIS A 1 240 ? 10.774 8.955 -16.105 1.00 92.62 240 HIS A CA 1
ATOM 1893 C C . HIS A 1 240 ? 9.593 8.729 -15.166 1.00 92.62 240 HIS A C 1
ATOM 1895 O O . HIS A 1 240 ? 9.275 9.594 -14.353 1.00 92.62 240 HIS A O 1
ATOM 1901 N N . LEU A 1 241 ? 8.967 7.563 -15.258 1.00 94.06 241 LEU A N 1
ATOM 1902 C CA . LEU A 1 241 ? 7.887 7.119 -14.386 1.00 94.06 241 LEU A CA 1
ATOM 1903 C C . LEU A 1 241 ? 8.126 5.652 -14.025 1.00 94.06 241 LEU A C 1
ATOM 1905 O O . LEU A 1 241 ? 8.478 4.851 -14.889 1.00 94.06 241 LEU A O 1
ATOM 1909 N N . VAL A 1 242 ? 7.959 5.294 -12.756 1.00 93.94 242 VAL A N 1
ATOM 1910 C CA . VAL A 1 242 ? 8.012 3.898 -12.310 1.00 93.94 242 VAL A CA 1
ATOM 1911 C C . VAL A 1 242 ? 6.612 3.451 -11.927 1.00 93.94 242 VAL A C 1
ATOM 1913 O O . VAL A 1 242 ? 5.977 4.069 -11.075 1.00 93.94 242 VAL A O 1
ATOM 1916 N N . LEU A 1 243 ? 6.151 2.363 -12.539 1.00 93.62 243 LEU A N 1
ATOM 1917 C CA . LEU A 1 243 ? 4.925 1.678 -12.145 1.00 93.62 243 LEU A CA 1
ATOM 1918 C C . LEU A 1 243 ? 5.269 0.372 -11.440 1.00 93.62 243 LEU A C 1
ATOM 1920 O O . LEU A 1 243 ? 6.214 -0.317 -11.827 1.00 93.62 243 LEU A O 1
ATOM 1924 N N . GLN A 1 244 ? 4.484 0.028 -10.425 1.00 91.88 244 GLN A N 1
ATOM 1925 C CA . GLN A 1 244 ? 4.555 -1.265 -9.762 1.00 91.88 244 GLN A CA 1
ATOM 1926 C C . GLN A 1 244 ? 3.408 -2.142 -10.261 1.00 91.88 244 GLN A C 1
ATOM 1928 O O . GLN A 1 244 ? 2.256 -1.716 -10.271 1.00 91.88 244 GLN A O 1
ATOM 1933 N N . VAL A 1 245 ? 3.736 -3.360 -10.677 1.00 92.56 245 VAL A N 1
ATOM 1934 C CA . VAL A 1 245 ? 2.774 -4.387 -11.077 1.00 92.56 245 VAL A CA 1
ATOM 1935 C C . VAL A 1 245 ? 2.811 -5.463 -10.004 1.00 92.56 245 VAL A C 1
ATOM 1937 O O . VAL A 1 245 ? 3.853 -6.084 -9.803 1.00 92.56 245 VAL A O 1
ATOM 1940 N N . LYS A 1 246 ? 1.696 -5.650 -9.302 1.00 88.88 246 LYS A N 1
ATOM 1941 C CA . LYS A 1 246 ? 1.535 -6.664 -8.257 1.00 88.88 246 LYS A CA 1
ATOM 1942 C C . LYS A 1 246 ? 0.569 -7.748 -8.729 1.00 88.88 246 LYS A C 1
ATOM 1944 O O . LYS A 1 246 ? -0.407 -7.449 -9.415 1.00 88.88 246 LYS A O 1
ATOM 1949 N N . GLU A 1 247 ? 0.840 -8.984 -8.340 1.00 88.50 247 GLU A N 1
ATOM 1950 C CA . GLU A 1 247 ? -0.124 -10.081 -8.374 1.00 88.50 247 GLU A CA 1
ATOM 1951 C C . GLU A 1 247 ? -1.269 -9.802 -7.398 1.00 88.50 247 GLU A C 1
ATOM 1953 O O . GLU A 1 247 ? -1.038 -9.447 -6.242 1.00 88.50 247 GLU A O 1
ATOM 1958 N N . ALA A 1 248 ? -2.507 -9.936 -7.873 1.00 87.62 248 ALA A N 1
ATOM 1959 C CA . ALA A 1 248 ? -3.695 -9.667 -7.077 1.00 87.62 248 ALA A CA 1
ATOM 1960 C C . ALA A 1 248 ? -4.245 -10.973 -6.499 1.00 87.62 248 ALA A C 1
ATOM 1962 O O . ALA A 1 248 ? -4.906 -11.749 -7.192 1.00 87.62 248 ALA A O 1
ATOM 1963 N N . LEU A 1 249 ? -3.974 -11.208 -5.218 1.00 84.38 249 LEU A N 1
ATOM 1964 C CA . LEU A 1 249 ? -4.439 -12.394 -4.507 1.00 84.38 249 LEU A CA 1
ATOM 1965 C C . LEU A 1 24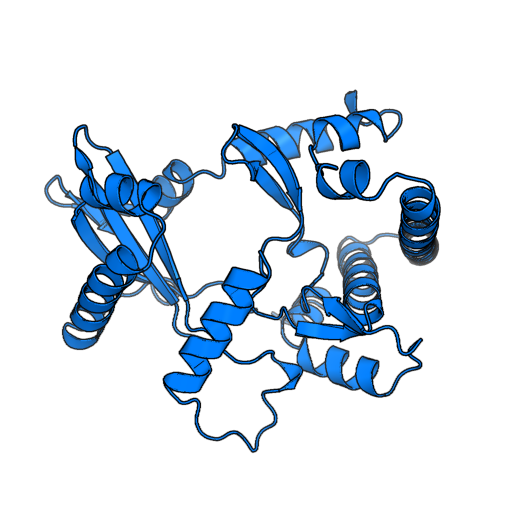9 ? -5.794 -12.158 -3.816 1.00 84.38 249 LEU A C 1
ATOM 1967 O O . LEU A 1 249 ? -6.179 -11.014 -3.549 1.00 84.38 249 LEU A O 1
ATOM 1971 N N . PRO A 1 250 ? -6.543 -13.235 -3.511 1.00 82.81 250 PRO A N 1
ATOM 1972 C CA . PRO A 1 250 ? -7.619 -13.173 -2.530 1.00 82.81 250 PRO A CA 1
ATOM 1973 C C . PRO A 1 250 ? -7.104 -12.653 -1.182 1.00 82.81 250 PRO A C 1
ATOM 1975 O O . PRO A 1 250 ? -5.927 -12.870 -0.876 1.00 82.81 250 PRO A O 1
ATOM 1978 N N . PRO A 1 251 ? -7.964 -12.026 -0.358 1.00 80.50 251 PRO A N 1
ATOM 1979 C CA . PRO A 1 251 ? -7.594 -11.673 1.005 1.00 80.50 251 PRO A CA 1
ATOM 1980 C C . PRO A 1 251 ? -7.020 -12.887 1.747 1.00 80.50 251 PRO A C 1
ATOM 1982 O O . PRO A 1 251 ? -7.538 -14.001 1.630 1.00 80.50 251 PRO A O 1
ATOM 1985 N N . ARG A 1 252 ? -5.982 -12.680 2.557 1.00 76.88 252 ARG A N 1
ATOM 1986 C CA . ARG A 1 252 ? -5.299 -13.702 3.366 1.00 76.88 252 ARG A CA 1
ATOM 1987 C C . ARG A 1 252 ? -6.254 -14.627 4.137 1.00 76.88 252 ARG A C 1
ATOM 1989 O O . ARG A 1 252 ? -6.000 -15.829 4.140 1.00 76.88 252 ARG A O 1
ATOM 1996 N N . PRO A 1 253 ? -7.371 -14.157 4.732 1.00 67.94 253 PRO A N 1
ATOM 1997 C CA . PRO A 1 253 ? -8.332 -15.045 5.395 1.00 67.94 253 PRO A CA 1
ATOM 1998 C C . PRO A 1 253 ? -9.023 -16.062 4.467 1.00 67.94 253 PRO A C 1
ATOM 2000 O O . PRO A 1 253 ? -9.512 -17.082 4.946 1.00 67.94 253 PRO A O 1
ATOM 2003 N N . GLU A 1 254 ? -9.074 -15.804 3.157 1.00 68.25 254 GLU A N 1
ATOM 2004 C CA . GLU A 1 254 ? -9.643 -16.701 2.141 1.00 68.25 254 GLU A CA 1
ATOM 2005 C C . GLU A 1 254 ? -8.607 -17.681 1.560 1.00 68.25 254 GLU A C 1
ATOM 2007 O O . GLU A 1 254 ? -8.976 -18.659 0.902 1.00 68.25 254 GLU A O 1
ATOM 2012 N N . LEU A 1 255 ? -7.314 -17.479 1.846 1.00 60.34 255 LEU A N 1
ATOM 2013 C CA . LEU A 1 255 ? -6.223 -18.402 1.513 1.00 60.34 255 LEU A CA 1
ATOM 2014 C C . LEU A 1 255 ? -6.206 -19.598 2.484 1.00 60.34 255 LEU A C 1
ATOM 2016 O O . LEU A 1 255 ? -5.209 -19.913 3.131 1.00 60.34 255 LEU A O 1
ATOM 2020 N N . ILE A 1 256 ? -7.345 -20.277 2.605 1.00 55.56 256 ILE A N 1
ATOM 2021 C CA . ILE A 1 256 ? -7.466 -21.549 3.317 1.00 55.56 256 ILE A CA 1
ATOM 2022 C C . ILE A 1 256 ? -6.747 -22.621 2.474 1.00 55.56 256 ILE A C 1
ATOM 2024 O O . ILE A 1 256 ? -6.901 -22.619 1.250 1.00 55.56 256 ILE A O 1
ATOM 2028 N N . PRO A 1 257 ? -6.008 -23.573 3.081 1.00 55.31 257 PRO A N 1
ATOM 2029 C CA . PRO A 1 257 ? -5.151 -24.546 2.383 1.00 55.31 257 PRO A CA 1
ATOM 2030 C C . PRO A 1 257 ? -5.813 -25.427 1.303 1.00 55.31 257 PRO A C 1
ATOM 2032 O O . PRO A 1 257 ? -5.107 -26.164 0.625 1.00 55.31 257 PRO A O 1
ATOM 2035 N N . ASN A 1 258 ? -7.132 -25.352 1.104 1.00 53.56 258 ASN A N 1
ATOM 2036 C CA . ASN A 1 258 ? -7.854 -26.111 0.078 1.00 53.56 258 ASN A CA 1
ATOM 2037 C C . ASN A 1 258 ? -8.036 -25.365 -1.257 1.00 53.56 258 ASN A C 1
ATOM 2039 O O . ASN A 1 258 ? -8.584 -25.941 -2.199 1.00 53.56 258 ASN A O 1
ATOM 2043 N N . THR A 1 259 ? -7.592 -24.111 -1.378 1.00 56.88 259 THR A N 1
ATOM 2044 C CA . THR A 1 259 ? -7.640 -23.371 -2.649 1.00 56.88 259 THR A CA 1
ATOM 2045 C C . THR A 1 259 ? -6.334 -23.592 -3.417 1.00 56.88 259 THR A C 1
ATOM 2047 O O . THR A 1 259 ? -5.464 -22.731 -3.459 1.00 56.88 259 THR A O 1
ATOM 2050 N N . GLU A 1 260 ? -6.161 -24.780 -4.007 1.00 55.84 260 GLU A N 1
ATOM 2051 C CA . GLU A 1 260 ? -4.880 -25.193 -4.615 1.00 55.84 260 GLU A CA 1
ATOM 2052 C C . GLU A 1 260 ? -4.497 -24.423 -5.893 1.00 55.84 260 GLU A C 1
ATOM 2054 O O . GLU A 1 260 ? -3.361 -24.531 -6.359 1.00 55.84 260 GLU A O 1
ATOM 2059 N N . ARG A 1 261 ? -5.423 -23.665 -6.501 1.00 66.06 261 ARG A N 1
ATOM 2060 C CA . ARG A 1 261 ? -5.151 -22.881 -7.715 1.00 66.06 261 ARG A CA 1
ATOM 2061 C C . ARG A 1 261 ? -5.932 -21.580 -7.747 1.00 66.06 261 ARG A C 1
ATOM 2063 O O . ARG A 1 261 ? -7.161 -21.589 -7.715 1.00 66.06 261 ARG A O 1
ATOM 2070 N N . ILE A 1 262 ? -5.200 -20.488 -7.918 1.00 72.69 262 ILE A N 1
ATOM 2071 C CA . ILE A 1 262 ? -5.750 -19.194 -8.303 1.00 72.69 262 ILE A CA 1
ATOM 2072 C C . ILE A 1 262 ? -5.882 -19.185 -9.829 1.00 72.69 262 ILE A C 1
ATOM 2074 O O . ILE A 1 262 ? -4.980 -19.600 -10.556 1.00 72.69 262 ILE A O 1
ATOM 2078 N N . THR A 1 263 ? -7.052 -18.789 -10.319 1.00 82.12 263 THR A N 1
ATOM 2079 C CA . THR A 1 263 ? -7.332 -18.642 -11.751 1.00 82.12 263 THR A CA 1
ATOM 2080 C C . THR A 1 263 ? -7.166 -17.188 -12.184 1.00 82.12 263 THR A C 1
ATOM 2082 O O . THR A 1 263 ? -7.430 -16.275 -11.406 1.00 82.12 263 THR A O 1
ATOM 2085 N N . LEU A 1 264 ? -6.852 -16.955 -13.463 1.00 79.56 264 LEU A N 1
ATOM 2086 C CA . LEU A 1 264 ? -6.781 -15.600 -14.028 1.00 79.56 264 LEU A CA 1
ATOM 2087 C C . LEU A 1 264 ? -8.070 -14.792 -13.788 1.00 79.56 264 LEU A C 1
ATOM 2089 O O . LEU A 1 264 ? -8.020 -13.596 -13.525 1.00 79.56 264 LEU A O 1
ATOM 2093 N N . GLN A 1 265 ? -9.239 -15.436 -13.858 1.00 82.94 265 GLN A N 1
ATOM 2094 C CA . GLN A 1 265 ? -10.513 -14.764 -13.595 1.00 82.94 265 GLN A CA 1
ATOM 2095 C C . GLN A 1 265 ? -10.625 -14.300 -12.137 1.00 82.94 265 GLN A C 1
ATOM 2097 O O . GLN A 1 265 ? -11.134 -13.208 -11.883 1.00 82.94 265 GLN A O 1
ATOM 2102 N N . GLN A 1 266 ? -10.145 -15.111 -11.190 1.00 81.56 266 GLN A N 1
ATOM 2103 C CA . GLN A 1 266 ? -10.077 -14.713 -9.788 1.00 81.56 266 GLN A CA 1
ATOM 2104 C C . GLN A 1 266 ? -9.115 -13.539 -9.620 1.00 81.56 266 GLN A C 1
ATOM 2106 O O . GLN A 1 266 ? -9.539 -12.534 -9.070 1.00 81.56 266 GLN A O 1
ATOM 2111 N N . GLU A 1 267 ? -7.895 -13.594 -10.161 1.00 79.31 267 GLU A N 1
ATOM 2112 C CA . GLU A 1 267 ? -6.942 -12.472 -10.072 1.00 79.31 267 GLU A CA 1
ATOM 2113 C C . GLU A 1 267 ? -7.515 -11.169 -10.633 1.00 79.31 267 GLU A C 1
ATOM 2115 O O . GLU A 1 267 ? -7.396 -10.121 -10.005 1.00 79.31 267 GLU A O 1
ATOM 2120 N N . VAL A 1 268 ? -8.205 -11.218 -11.778 1.00 82.88 268 VAL A N 1
ATOM 2121 C CA . VAL A 1 268 ? -8.873 -10.036 -12.346 1.00 82.88 268 VAL A CA 1
ATOM 2122 C C . VAL A 1 268 ? -9.919 -9.479 -11.378 1.00 82.88 268 VAL A C 1
ATOM 2124 O O . VAL A 1 268 ? -9.965 -8.269 -11.157 1.00 82.88 268 VAL A O 1
ATOM 2127 N N . SER A 1 269 ? -10.732 -10.344 -10.767 1.00 86.44 269 SER A N 1
ATOM 2128 C CA . SER A 1 269 ? -11.713 -9.936 -9.756 1.00 86.44 269 SER A CA 1
ATOM 2129 C C . SER A 1 269 ? -11.048 -9.343 -8.509 1.00 86.44 269 SER A C 1
ATOM 2131 O O . SER A 1 269 ? -11.562 -8.379 -7.947 1.00 86.44 269 SER A O 1
ATOM 2133 N N . GLN A 1 270 ? -9.915 -9.896 -8.072 1.00 89.00 270 GLN A N 1
ATOM 2134 C CA . GLN A 1 270 ? -9.169 -9.393 -6.917 1.00 89.00 270 GLN A CA 1
ATOM 2135 C C . GLN A 1 270 ? -8.506 -8.047 -7.228 1.00 89.00 270 GLN A C 1
ATOM 2137 O O . GLN A 1 270 ? -8.594 -7.121 -6.429 1.00 89.00 270 GLN A O 1
ATOM 2142 N N . GLY A 1 271 ? -7.942 -7.877 -8.425 1.00 86.69 271 GLY A N 1
ATOM 2143 C CA . GLY A 1 271 ? -7.410 -6.593 -8.878 1.00 86.69 271 GLY A CA 1
ATOM 2144 C C . GLY A 1 271 ? -8.491 -5.510 -8.934 1.00 86.69 271 GLY A C 1
ATOM 2145 O O . GLY A 1 271 ? -8.264 -4.384 -8.500 1.00 86.69 271 GLY A O 1
ATOM 2146 N N . GLN A 1 272 ? -9.697 -5.856 -9.399 1.00 86.25 272 GLN A N 1
ATOM 2147 C CA . GLN A 1 272 ? -10.849 -4.948 -9.379 1.00 86.25 272 GLN A CA 1
ATOM 2148 C C . GLN A 1 272 ? -11.280 -4.582 -7.956 1.00 86.25 272 GLN A C 1
ATOM 2150 O O . GLN A 1 272 ? -11.548 -3.409 -7.705 1.00 86.25 272 GLN A O 1
ATOM 2155 N N . ARG A 1 273 ? -11.312 -5.550 -7.028 1.00 90.44 273 ARG A N 1
ATOM 2156 C CA . ARG A 1 273 ? -11.588 -5.306 -5.601 1.00 90.44 273 ARG A CA 1
ATOM 2157 C C . ARG A 1 273 ? -10.604 -4.298 -5.016 1.00 90.44 273 ARG A C 1
ATOM 2159 O O . ARG A 1 273 ? -11.040 -3.315 -4.425 1.00 90.44 273 ARG A O 1
ATOM 2166 N N . ILE A 1 274 ? -9.305 -4.521 -5.210 1.00 88.25 274 ILE A N 1
ATOM 2167 C CA . ILE A 1 274 ? -8.242 -3.649 -4.691 1.00 88.25 274 ILE A CA 1
ATOM 2168 C C . ILE A 1 274 ? -8.388 -2.227 -5.252 1.00 88.25 274 ILE A C 1
ATOM 2170 O O . ILE A 1 274 ? -8.374 -1.269 -4.487 1.00 88.25 274 ILE A O 1
ATOM 2174 N N . ILE A 1 275 ? -8.588 -2.075 -6.568 1.00 85.88 275 ILE A N 1
ATOM 2175 C CA . ILE A 1 275 ? -8.750 -0.754 -7.204 1.00 85.88 275 ILE A CA 1
ATOM 2176 C C . ILE A 1 275 ? -10.023 -0.046 -6.726 1.00 85.88 275 ILE A C 1
ATOM 2178 O O . ILE A 1 275 ? -9.999 1.158 -6.512 1.00 85.88 275 ILE A O 1
ATOM 2182 N N . ALA A 1 276 ? -11.132 -0.771 -6.568 1.00 86.00 276 ALA A N 1
ATOM 2183 C CA . ALA A 1 276 ? -12.401 -0.196 -6.122 1.00 86.00 276 ALA A CA 1
ATOM 2184 C C . ALA A 1 276 ? -12.419 0.182 -4.630 1.00 86.00 276 ALA A C 1
ATOM 2186 O O . ALA A 1 276 ? -13.369 0.825 -4.190 1.00 86.00 276 ALA A O 1
ATOM 2187 N N . SER A 1 277 ? -11.414 -0.258 -3.866 1.00 85.56 277 SER A N 1
ATOM 2188 C CA . SER A 1 277 ? -11.298 -0.000 -2.427 1.00 85.56 277 SER A CA 1
ATOM 2189 C C . SER A 1 277 ? -10.408 1.202 -2.089 1.00 85.56 277 SER A C 1
ATOM 2191 O O . SER A 1 277 ? -10.378 1.601 -0.929 1.00 85.56 277 SER A O 1
ATOM 2193 N N . GLN A 1 278 ? -9.705 1.753 -3.087 1.00 77.00 278 GLN A N 1
ATOM 2194 C CA . GLN A 1 278 ? -8.917 2.993 -3.013 1.00 77.00 278 GLN A CA 1
ATOM 2195 C C . GLN A 1 278 ? -9.802 4.218 -3.250 1.00 77.00 278 GLN A C 1
ATOM 2197 O O . GLN A 1 278 ? -9.559 5.246 -2.584 1.00 77.00 278 GLN A O 1
#

Sequence (278 aa):
MGASQAAFFRGTAELMAYDLQQGEKSGINLLIDGDAHLQNFGFYASPERNLLFDLNDFDEAQINSFEFDIKRLLTSVYLLGDQQGFDANKLDELVQTDASIYRKTLRDLFKVGALDRFYQSTEVNHLVQAIPGAEDSALLSKFVKKATKRNNDSVIKKYTTTIDGNMRFKDDPPSSVRLDKTTYQAIFDGFTQYRKSTRPDILVLLSEYRITDIIHHSVGIGSFGTNCYLVLLSGLGGSHLVLQVKEALPPRPELIPNTERITLQQEVSQGQRIIASQ

Foldseek 3Di:
DDQAPLRVCLLPLLVLVVVVVPDDAPPDWDWELSQQAPVQWAWAQDPVRFIATDGDHSLQTDTDGNVNNLVNHLVRQLRVCVVVVHDNVVSVVVSVVSVVVVVVVVVVVVVDDPVCNVPDGRGVVVVCVVDPCSVVDPVNVVRVVVRSCPDQVNVQVVFWDADPNDIEGDDDPPFKHADDPVVQVVVQVVVVVVLVVDDPVVVVVLVQWDFDYKIWGDDDSNQPPWTKMWTWIAGPPRDIGIDIDTQRDHNPNVVDVVCPDDDPVNSVVSVVSSVVSD